Protein AF-A0A1S1JRJ9-F1 (afdb_monomer_lite)

Foldseek 3Di:
DCVLCVQLVHDPVVVVCVVVVVDDDDDLSSQQSVCLSQQFDRCLVVVCVVDVPDDTDDNPPDRVDSDDDQDQDPDDFDADVVLVVQLVVLVVVVVVVVVVVVVDDDDDVPVVVVVSVLSNLQSVLSRCLRNLLLSLLRQQDPPLAGDPVCVVVSVVSLVSCCVRPVPPPSSVLSCVSNVVDPPDDPVVVVVSVVVSVVSVVVVVVVVVVVVVVVD

Structure (mmCIF, N/CA/C/O backbone):
data_AF-A0A1S1JRJ9-F1
#
_entry.id   AF-A0A1S1JRJ9-F1
#
loop_
_atom_site.group_PDB
_atom_site.id
_atom_site.type_symbol
_atom_site.label_atom_id
_atom_site.label_alt_id
_atom_site.label_comp_id
_atom_site.label_asym_id
_atom_site.label_entity_id
_atom_site.label_seq_id
_atom_site.pdbx_PDB_ins_code
_atom_site.Cartn_x
_atom_site.Cartn_y
_atom_site.Cartn_z
_atom_site.occupancy
_atom_site.B_iso_or_equiv
_atom_site.auth_seq_id
_atom_site.auth_comp_id
_atom_site.auth_asym_id
_atom_site.auth_atom_id
_atom_site.pdbx_PDB_model_num
ATOM 1 N N . MET A 1 1 ? -20.148 5.269 15.918 1.00 57.97 1 MET A N 1
ATOM 2 C CA . MET A 1 1 ? -20.588 4.257 16.904 1.00 57.97 1 MET A CA 1
ATOM 3 C C . MET A 1 1 ? -20.633 2.855 16.300 1.00 57.97 1 MET A C 1
ATOM 5 O O . MET A 1 1 ? -19.958 1.981 16.822 1.00 57.97 1 MET A O 1
ATOM 9 N N . GLU A 1 2 ? -21.328 2.631 15.178 1.00 59.44 2 GLU A N 1
ATOM 10 C CA . GLU A 1 2 ? -21.424 1.293 14.552 1.00 59.44 2 GLU A CA 1
ATOM 11 C C . GLU A 1 2 ? -20.066 0.713 14.136 1.00 59.44 2 GLU A C 1
ATOM 13 O O . GLU A 1 2 ? -19.736 -0.404 14.518 1.00 59.44 2 GLU A O 1
ATOM 18 N N . ALA A 1 3 ? -19.228 1.515 13.470 1.00 58.31 3 ALA A N 1
ATOM 19 C CA . ALA A 1 3 ? -17.875 1.111 13.080 1.00 58.31 3 ALA A CA 1
ATOM 20 C C . ALA A 1 3 ? -16.970 0.757 14.279 1.00 58.31 3 ALA A C 1
ATOM 22 O O . ALA A 1 3 ? -16.109 -0.111 14.174 1.00 58.31 3 ALA A O 1
ATOM 23 N N . PHE A 1 4 ? -17.182 1.409 15.428 1.00 65.69 4 PHE A N 1
ATOM 24 C CA . PHE A 1 4 ? -16.427 1.160 16.657 1.00 65.69 4 PHE A CA 1
ATOM 25 C C . PHE A 1 4 ? -16.894 -0.120 17.362 1.00 65.69 4 PHE A C 1
ATOM 27 O O . PHE A 1 4 ? -16.074 -0.926 17.795 1.00 65.69 4 PHE A O 1
ATOM 34 N N . ALA A 1 5 ? -18.209 -0.345 17.414 1.00 69.06 5 ALA A N 1
ATOM 35 C CA . ALA A 1 5 ? -18.798 -1.566 17.954 1.00 69.06 5 ALA A CA 1
ATOM 36 C C . ALA A 1 5 ? -18.391 -2.803 17.131 1.00 69.06 5 ALA A C 1
ATOM 38 O O . ALA A 1 5 ? -17.898 -3.784 17.691 1.00 69.06 5 ALA A O 1
ATOM 39 N N . GLU A 1 6 ? -18.495 -2.715 15.798 1.00 68.88 6 GLU A N 1
ATOM 40 C CA . GLU A 1 6 ? -18.023 -3.747 14.861 1.00 68.88 6 GLU A CA 1
ATOM 41 C C . GLU A 1 6 ? -16.535 -4.057 15.097 1.00 68.88 6 GLU A C 1
ATOM 43 O O . GLU A 1 6 ? -16.144 -5.217 15.201 1.00 68.88 6 GLU A O 1
ATOM 48 N N . GLN A 1 7 ? -15.712 -3.022 15.279 1.00 59.38 7 GLN A N 1
ATOM 49 C CA . GLN A 1 7 ? -14.278 -3.162 15.525 1.00 59.38 7 GLN A CA 1
ATOM 50 C C . GLN A 1 7 ? -13.931 -3.807 16.867 1.00 59.38 7 GLN A C 1
ATOM 52 O O . GLN A 1 7 ? -13.028 -4.640 16.924 1.00 59.38 7 GLN A O 1
ATOM 57 N N . CYS A 1 8 ? -14.618 -3.432 17.942 1.00 66.19 8 CYS A N 1
ATOM 58 C CA . CYS A 1 8 ? -14.396 -4.039 19.250 1.00 66.19 8 CYS A CA 1
ATOM 59 C C . CYS A 1 8 ? -14.988 -5.460 19.317 1.00 66.19 8 CYS A C 1
ATOM 61 O O . CYS A 1 8 ? -14.828 -6.150 20.322 1.00 66.19 8 CYS A O 1
ATOM 63 N N . GLY A 1 9 ? -15.687 -5.925 18.272 1.00 68.00 9 GLY A N 1
ATOM 64 C CA . GLY A 1 9 ? -16.377 -7.213 18.280 1.00 68.00 9 GLY A CA 1
ATOM 65 C C . GLY A 1 9 ? -17.446 -7.267 19.373 1.00 68.00 9 GLY A C 1
ATOM 66 O O . GLY A 1 9 ? -17.587 -8.286 20.057 1.00 68.00 9 GLY A O 1
ATOM 67 N N . VAL A 1 10 ? -18.139 -6.146 19.585 1.00 78.44 10 VAL A N 1
ATOM 68 C CA . VAL A 1 10 ? -19.215 -5.976 20.568 1.00 78.44 10 VAL A CA 1
ATOM 69 C C . VAL A 1 10 ? -20.445 -5.410 19.870 1.00 78.44 10 VAL A C 1
ATOM 71 O O . VAL A 1 10 ? -20.354 -4.685 18.886 1.00 78.44 10 VAL A O 1
ATOM 74 N N . SER A 1 11 ? -21.634 -5.735 20.370 1.00 82.31 11 SER A N 1
ATOM 75 C CA . SER A 1 11 ? -22.852 -5.162 19.791 1.00 82.31 11 SER A CA 1
ATOM 76 C C . SER A 1 11 ? -22.949 -3.659 20.082 1.00 82.31 11 SER A C 1
ATOM 78 O O . SER A 1 11 ? -22.559 -3.201 21.156 1.00 82.31 11 SER A O 1
ATOM 80 N N . ILE A 1 12 ? -23.560 -2.899 19.168 1.00 83.06 12 ILE A N 1
ATOM 81 C CA . ILE A 1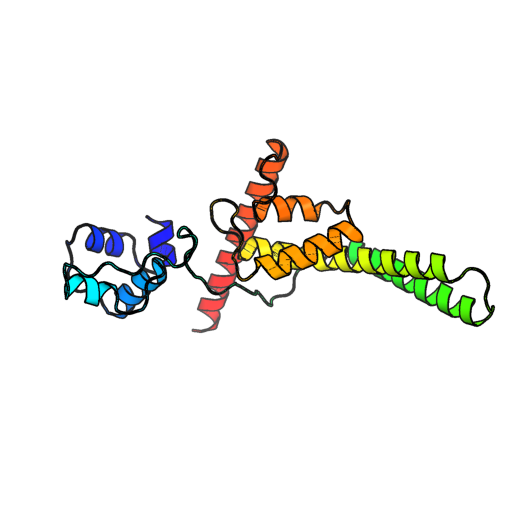 12 ? -23.880 -1.471 19.370 1.00 83.06 12 ILE A CA 1
ATOM 82 C C . ILE A 1 12 ? -24.672 -1.267 20.666 1.00 83.06 12 ILE A C 1
ATOM 84 O O . ILE A 1 12 ? -24.461 -0.301 21.393 1.00 83.06 12 ILE A O 1
ATOM 88 N N . ARG A 1 13 ? -25.551 -2.220 20.992 1.00 82.19 13 ARG A N 1
ATOM 89 C CA . ARG A 1 13 ? -26.329 -2.212 22.230 1.00 82.19 13 ARG A CA 1
ATOM 90 C C . ARG A 1 13 ? -25.446 -2.290 23.475 1.00 82.19 13 ARG A C 1
ATOM 92 O O . ARG A 1 13 ? -25.683 -1.543 24.412 1.00 82.19 13 ARG A O 1
ATOM 99 N N . VAL A 1 14 ? -24.430 -3.156 23.472 1.00 81.88 14 VAL A N 1
ATOM 100 C CA . VAL A 1 14 ? -23.459 -3.272 24.576 1.00 81.88 14 VAL A CA 1
ATOM 101 C C . VAL A 1 14 ? -22.710 -1.958 24.772 1.00 81.88 14 VAL A C 1
ATOM 103 O O . VAL A 1 14 ? -22.553 -1.526 25.908 1.00 81.88 14 VAL A O 1
ATOM 106 N N . LEU A 1 15 ? -22.316 -1.303 23.678 1.00 81.75 15 LEU A N 1
ATOM 107 C CA . LEU A 1 15 ? -21.654 -0.002 23.733 1.00 81.75 15 LEU A CA 1
ATOM 108 C C . LEU A 1 15 ? -22.574 1.083 24.305 1.00 81.75 15 LEU A C 1
ATOM 110 O O . LEU A 1 15 ? -22.198 1.793 25.228 1.00 81.75 15 LEU A O 1
ATOM 114 N N . SER A 1 16 ? -23.812 1.149 23.811 1.00 83.12 16 SER A N 1
ATOM 115 C CA . SER A 1 16 ? -24.806 2.117 24.280 1.00 83.12 16 SER A CA 1
ATOM 116 C C . SER A 1 16 ? -25.182 1.902 25.749 1.00 83.12 16 SER A C 1
ATOM 118 O O . SER A 1 16 ? -25.428 2.863 26.473 1.00 83.12 16 SER A O 1
ATOM 120 N N . ASP A 1 17 ? -25.239 0.650 26.206 1.00 84.94 17 ASP A N 1
ATOM 121 C CA . ASP A 1 17 ? -25.518 0.323 27.604 1.00 84.94 17 ASP A CA 1
ATOM 122 C C . ASP A 1 17 ? -24.350 0.674 28.533 1.00 84.94 17 ASP A C 1
ATOM 124 O O . ASP A 1 17 ? -24.597 1.043 29.682 1.00 84.94 17 ASP A O 1
ATOM 128 N N . LEU A 1 18 ? -23.111 0.591 28.036 1.00 83.62 18 LEU A N 1
ATOM 129 C CA . LEU A 1 18 ? -21.906 1.006 28.751 1.00 83.62 18 LEU A CA 1
ATOM 130 C C . LEU A 1 18 ? -21.825 2.536 28.863 1.00 83.62 18 LEU A C 1
ATOM 132 O O . LEU A 1 18 ? -21.681 3.051 29.966 1.00 83.62 18 LEU A O 1
ATOM 136 N N . GLU A 1 19 ? -22.019 3.264 27.759 1.00 83.25 19 GLU A N 1
ATOM 137 C CA . GLU A 1 19 ? -22.020 4.739 27.740 1.00 83.25 19 GLU A CA 1
ATOM 138 C C . GLU A 1 19 ? -23.133 5.342 28.605 1.00 83.25 19 GLU A C 1
ATOM 140 O O . GLU A 1 19 ? -22.935 6.343 29.288 1.00 83.25 19 GLU A O 1
ATOM 145 N N . ALA A 1 20 ? -24.315 4.725 28.591 1.00 84.25 20 ALA A N 1
ATOM 146 C CA . ALA A 1 20 ? -25.454 5.191 29.372 1.00 84.25 20 ALA A CA 1
ATOM 147 C C . ALA A 1 20 ? -25.442 4.696 30.830 1.00 84.25 20 ALA A C 1
ATOM 149 O O . ALA A 1 20 ? -26.391 4.976 31.562 1.00 84.25 20 ALA A O 1
ATOM 150 N N . GLY A 1 21 ? -24.441 3.903 31.236 1.00 80.75 21 GLY A N 1
ATOM 151 C CA . GLY A 1 21 ? -24.365 3.308 32.574 1.00 80.75 21 GLY A CA 1
ATOM 152 C C . GLY A 1 21 ? -25.555 2.404 32.926 1.00 80.75 21 GLY A C 1
ATOM 153 O O . GLY A 1 21 ? -25.850 2.191 34.099 1.00 80.75 21 GLY A O 1
ATOM 154 N N . ARG A 1 22 ? -26.276 1.879 31.925 1.00 82.25 22 ARG A N 1
ATOM 155 C CA . ARG A 1 22 ? -27.499 1.076 32.127 1.00 82.25 22 ARG A CA 1
ATOM 156 C C . ARG A 1 22 ? -27.204 -0.340 32.599 1.00 82.25 22 ARG A C 1
ATOM 158 O O . ARG A 1 22 ? -28.081 -1.003 33.152 1.00 82.25 22 ARG A O 1
ATOM 165 N N . ARG A 1 23 ? -25.993 -0.825 32.340 1.00 78.75 23 ARG A N 1
ATOM 166 C CA . ARG A 1 23 ? -25.556 -2.178 32.667 1.00 78.75 23 ARG A CA 1
ATOM 167 C C . ARG A 1 23 ? -24.209 -2.102 33.374 1.00 78.75 23 ARG A C 1
ATOM 169 O O . ARG A 1 23 ? -23.370 -1.301 32.993 1.00 78.75 23 ARG A O 1
ATOM 176 N N . THR A 1 24 ? -24.010 -2.931 34.394 1.00 73.62 24 THR A N 1
ATOM 177 C CA . THR A 1 24 ? -22.800 -2.908 35.241 1.00 73.62 24 THR A CA 1
ATOM 178 C C . THR A 1 24 ? -22.028 -4.227 35.224 1.00 73.62 24 THR A C 1
ATOM 180 O O . THR A 1 24 ? -20.980 -4.338 35.845 1.00 73.62 24 THR A O 1
ATOM 183 N N . ASN A 1 25 ? -22.522 -5.243 34.507 1.00 80.50 25 ASN A N 1
ATOM 184 C CA . ASN A 1 25 ? -21.968 -6.597 34.501 1.00 80.50 25 ASN A CA 1
ATOM 185 C C . ASN A 1 25 ? -21.325 -6.978 33.160 1.00 80.50 25 ASN A C 1
ATOM 187 O O . ASN A 1 25 ? -21.745 -7.929 32.495 1.00 80.50 25 ASN A O 1
ATOM 191 N N . PHE A 1 26 ? -20.297 -6.238 32.750 1.00 83.19 26 PHE A N 1
ATOM 192 C CA . PHE A 1 26 ? -19.521 -6.570 31.557 1.00 83.19 26 PHE A CA 1
ATOM 193 C C . PHE A 1 26 ? -18.454 -7.620 31.878 1.00 83.19 26 PHE A C 1
ATOM 195 O O . PHE A 1 26 ? -17.768 -7.544 32.890 1.00 83.19 26 PHE A O 1
ATOM 202 N N . SER A 1 27 ? -18.303 -8.622 31.008 1.00 82.62 27 SER A N 1
ATOM 203 C CA . SER A 1 27 ? -17.217 -9.599 31.145 1.00 82.62 27 SER A CA 1
ATOM 204 C C . SER A 1 27 ? -15.857 -8.937 30.907 1.00 82.62 27 SER A C 1
ATOM 206 O O . SER A 1 27 ? -15.754 -8.088 30.019 1.00 82.62 27 SER A O 1
ATOM 208 N N . SER A 1 28 ? -14.803 -9.425 31.564 1.00 78.75 28 SER A N 1
ATOM 209 C CA . SER A 1 28 ? -13.412 -8.986 31.343 1.00 78.75 28 SER A CA 1
ATOM 210 C C . SER A 1 28 ? -12.988 -9.037 29.870 1.00 78.75 28 SER A C 1
ATOM 212 O O . SER A 1 28 ? -12.293 -8.154 29.384 1.00 78.75 28 SER A O 1
ATOM 214 N N . ARG A 1 29 ? -13.483 -10.022 29.110 1.00 74.00 29 ARG A N 1
ATOM 215 C CA . ARG A 1 29 ? -13.258 -10.130 27.658 1.00 74.00 29 ARG A CA 1
ATOM 216 C C . ARG A 1 29 ? -13.833 -8.948 26.868 1.00 74.00 29 ARG A C 1
ATOM 218 O O . ARG A 1 29 ? -13.246 -8.544 25.871 1.00 74.00 29 ARG A O 1
ATOM 225 N N . VAL A 1 30 ? -14.997 -8.436 27.268 1.00 80.31 30 VAL A N 1
ATOM 226 C CA . VAL A 1 30 ? -15.657 -7.289 26.617 1.00 80.31 30 VAL A CA 1
ATOM 227 C C . VAL A 1 30 ? -14.939 -5.995 26.983 1.00 80.31 30 VAL A C 1
ATOM 229 O O . VAL A 1 30 ? -14.664 -5.203 26.090 1.00 80.31 30 VAL A O 1
ATOM 232 N N . LEU A 1 31 ? -14.579 -5.819 28.255 1.00 83.12 31 LEU A N 1
ATOM 233 C CA . LEU A 1 31 ? -13.817 -4.655 28.714 1.00 83.12 31 LEU A CA 1
ATOM 234 C C . LEU A 1 31 ? -12.438 -4.597 28.047 1.00 83.12 31 LEU A C 1
ATOM 236 O O . LEU A 1 31 ? -12.118 -3.596 27.422 1.00 83.12 31 LEU A O 1
ATOM 240 N N . GLY A 1 32 ? -11.701 -5.711 28.010 1.00 74.31 32 GLY A N 1
ATOM 241 C CA . GLY A 1 32 ? -10.405 -5.777 27.326 1.00 74.31 32 GLY A CA 1
ATOM 242 C C . GLY A 1 32 ? -10.484 -5.506 25.817 1.00 74.31 32 GLY A C 1
ATOM 243 O O . GLY A 1 32 ? -9.566 -4.932 25.238 1.00 74.31 32 GLY A O 1
ATOM 244 N N . ARG A 1 33 ? -11.598 -5.865 25.161 1.00 73.12 33 ARG A N 1
ATOM 245 C CA . ARG A 1 33 ? -11.847 -5.508 23.751 1.00 73.12 33 ARG A CA 1
ATOM 246 C C . ARG A 1 33 ? -12.090 -4.013 23.562 1.00 73.12 33 ARG A C 1
ATOM 248 O O . ARG A 1 33 ? -11.666 -3.470 22.547 1.00 73.12 33 ARG A O 1
ATOM 255 N N . LEU A 1 34 ? -12.769 -3.368 24.507 1.00 78.81 34 LEU A N 1
ATOM 256 C CA . LEU A 1 34 ? -13.008 -1.927 24.482 1.00 78.81 34 LEU A CA 1
ATOM 257 C C . LEU A 1 34 ? -11.733 -1.144 24.811 1.00 78.81 34 LEU A C 1
ATOM 259 O O . LEU A 1 34 ? -11.451 -0.178 24.117 1.00 78.81 34 LEU A O 1
ATOM 263 N N . GLU A 1 35 ? -10.942 -1.589 25.792 1.00 78.69 35 GLU A N 1
ATOM 264 C CA . GLU A 1 35 ? -9.629 -1.023 26.144 1.00 78.69 35 GLU A CA 1
ATOM 265 C C . GLU A 1 35 ? -8.665 -1.080 24.960 1.00 78.69 35 GLU A C 1
ATOM 267 O O . GLU A 1 35 ? -8.162 -0.050 24.518 1.00 78.69 35 GLU A O 1
ATOM 272 N N . ALA A 1 36 ? -8.504 -2.259 24.353 1.00 67.62 36 ALA A N 1
ATOM 273 C CA . ALA A 1 36 ? -7.741 -2.401 23.115 1.00 67.62 36 ALA A CA 1
ATOM 274 C C . ALA A 1 36 ? -8.332 -1.538 21.988 1.00 67.62 36 ALA A C 1
ATOM 276 O O . ALA A 1 36 ? -7.610 -0.940 21.191 1.00 67.62 36 ALA A O 1
ATOM 277 N N . GLY A 1 37 ? -9.661 -1.442 21.955 1.00 64.81 37 GLY A N 1
ATOM 278 C CA . GLY A 1 37 ? -10.415 -0.588 21.058 1.00 64.81 37 GLY A CA 1
ATOM 279 C C . GLY A 1 37 ? -10.201 0.905 21.274 1.00 64.81 37 GLY A C 1
ATOM 280 O O . GLY A 1 37 ? -10.567 1.650 20.393 1.00 64.81 37 GLY A O 1
ATOM 281 N N . VAL A 1 38 ? -9.610 1.380 22.366 1.00 73.12 38 VAL A N 1
ATOM 282 C CA . VAL A 1 38 ? -9.259 2.805 22.543 1.00 73.12 38 VAL A CA 1
ATOM 283 C C . VAL A 1 38 ? -7.753 3.019 22.698 1.00 73.12 38 VAL 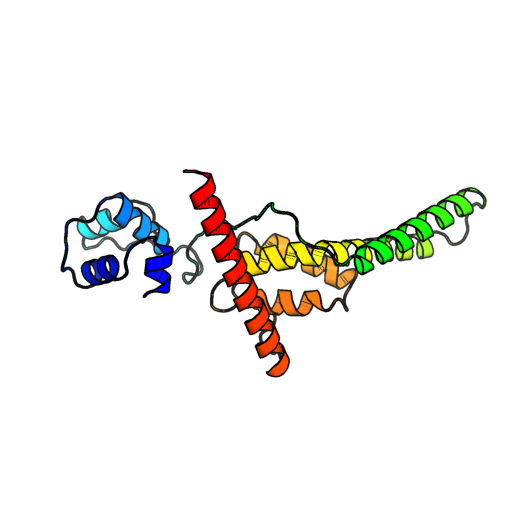A C 1
ATOM 285 O O . VAL A 1 38 ? -7.305 4.138 22.927 1.00 73.12 38 VAL A O 1
ATOM 288 N N . GLY A 1 39 ? -6.960 1.954 22.533 1.00 63.16 39 GLY A N 1
ATOM 289 C CA . GLY A 1 39 ? -5.508 1.990 22.701 1.00 63.16 39 GLY A CA 1
ATOM 290 C C . GLY A 1 39 ? -5.057 2.008 24.162 1.00 63.16 39 GLY A C 1
ATOM 291 O O . GLY A 1 39 ? -3.935 2.414 24.447 1.00 63.16 39 GLY A O 1
ATOM 292 N N . TRP A 1 40 ? -5.911 1.582 25.092 1.00 77.19 40 TRP A N 1
ATOM 293 C CA . TRP A 1 40 ? -5.565 1.479 26.504 1.00 77.19 40 TRP A CA 1
ATOM 294 C C . TRP A 1 40 ? -4.928 0.129 26.850 1.00 77.19 40 TRP A C 1
ATOM 296 O O . TRP A 1 40 ? -5.323 -0.904 26.296 1.00 77.19 40 TRP A O 1
ATOM 306 N N . PRO A 1 41 ? -3.979 0.107 27.805 1.00 74.00 41 PRO A N 1
ATOM 307 C CA . PRO A 1 41 ? -3.521 -1.129 28.423 1.00 74.00 41 PRO A CA 1
ATOM 308 C C . PRO A 1 41 ? -4.681 -1.922 29.055 1.00 74.00 41 PRO A C 1
ATOM 310 O O . PRO A 1 41 ? -5.630 -1.316 29.564 1.00 74.00 41 PRO A O 1
ATOM 313 N N . PRO A 1 42 ? -4.607 -3.265 29.086 1.00 74.81 42 PRO A N 1
ATOM 314 C CA . PRO A 1 42 ? -5.596 -4.080 29.784 1.00 74.81 42 PRO A CA 1
ATOM 315 C C . PRO A 1 42 ? -5.726 -3.695 31.266 1.00 74.81 42 PRO A C 1
ATOM 317 O O . PRO A 1 42 ? -4.712 -3.572 31.955 1.00 74.81 42 PRO A O 1
ATOM 320 N N . GLY A 1 43 ? -6.956 -3.547 31.760 1.00 78.88 43 GLY A N 1
ATOM 321 C CA . GLY A 1 43 ? -7.255 -3.184 33.155 1.00 78.88 43 GLY A CA 1
ATOM 322 C C . GLY A 1 43 ? -7.319 -1.677 33.432 1.00 78.88 43 GLY A C 1
ATOM 323 O O . GLY A 1 43 ? -7.542 -1.273 34.572 1.00 78.88 43 GLY A O 1
ATOM 324 N N . THR A 1 44 ? -7.166 -0.837 32.406 1.00 81.62 44 THR A N 1
ATOM 325 C CA . THR A 1 44 ? -7.314 0.623 32.525 1.00 81.62 44 THR A CA 1
ATOM 326 C C . THR A 1 44 ? -8.730 1.018 32.957 1.00 81.62 44 THR A C 1
ATOM 328 O O . THR A 1 44 ? -8.889 1.915 33.780 1.00 81.62 44 THR A O 1
ATOM 331 N N . MET A 1 45 ? -9.771 0.343 32.458 1.00 83.44 45 MET A N 1
ATOM 332 C CA . MET A 1 45 ? -11.162 0.598 32.857 1.00 83.44 45 MET A CA 1
ATOM 333 C C . MET A 1 45 ? -11.405 0.262 34.328 1.00 83.44 45 MET A C 1
ATOM 335 O O . MET A 1 45 ? -12.082 1.021 35.018 1.00 83.44 45 MET A O 1
ATOM 339 N N . ASP A 1 46 ? -10.816 -0.827 34.824 1.00 84.56 46 ASP A N 1
ATOM 340 C CA . ASP A 1 46 ? -10.903 -1.191 36.242 1.00 84.56 46 ASP A CA 1
ATOM 341 C C . ASP A 1 46 ? -10.190 -0.150 37.118 1.00 84.56 46 ASP A C 1
ATOM 343 O O . ASP A 1 46 ? -10.673 0.203 38.194 1.00 84.56 46 ASP A O 1
ATOM 347 N N . GLN A 1 47 ? -9.074 0.398 36.632 1.00 82.44 47 GLN A N 1
ATOM 348 C CA . GLN A 1 47 ? -8.299 1.422 37.327 1.00 82.44 47 GLN A CA 1
ATOM 349 C C . GLN A 1 47 ? -9.028 2.774 37.394 1.00 82.44 47 GLN A C 1
ATOM 351 O O . GLN A 1 47 ? -9.018 3.404 38.446 1.00 82.44 47 GLN A O 1
ATOM 356 N N . ILE A 1 48 ? -9.745 3.163 36.331 1.00 85.00 48 ILE A N 1
ATOM 357 C CA . ILE A 1 48 ? -10.633 4.344 36.319 1.00 85.00 48 ILE A CA 1
ATOM 358 C C . ILE A 1 48 ? -11.756 4.204 37.356 1.00 85.00 48 ILE A C 1
ATOM 360 O O . ILE A 1 48 ? -12.137 5.173 38.007 1.00 85.00 48 ILE A O 1
ATOM 364 N N . VAL A 1 49 ? -12.320 3.001 37.504 1.00 83.25 49 VAL A N 1
ATOM 365 C CA . VAL A 1 49 ? -13.387 2.751 38.485 1.00 83.25 49 VAL A CA 1
ATOM 366 C C . VAL A 1 49 ? -12.838 2.747 39.914 1.00 83.25 49 VAL A C 1
ATOM 368 O O . VAL A 1 49 ? -13.516 3.208 40.832 1.00 83.25 49 VAL A O 1
ATOM 371 N N . ALA A 1 50 ? -11.632 2.211 40.112 1.00 84.06 50 ALA A N 1
ATOM 372 C CA . ALA A 1 50 ? -11.004 2.097 41.424 1.00 84.06 50 ALA A CA 1
ATOM 373 C C . ALA A 1 50 ? -10.429 3.425 41.946 1.00 84.06 50 ALA A C 1
ATOM 375 O O . ALA A 1 50 ? -10.392 3.624 43.162 1.00 84.06 50 ALA A O 1
ATOM 376 N N . ASP A 1 51 ? -9.991 4.315 41.055 1.00 86.06 51 ASP A N 1
ATOM 377 C CA . ASP A 1 51 ? -9.353 5.585 41.392 1.00 86.06 51 ASP A CA 1
ATOM 378 C C . ASP A 1 51 ? -9.956 6.741 40.565 1.00 86.06 51 ASP A C 1
ATOM 380 O O . ASP A 1 51 ? -9.648 6.884 39.382 1.00 86.06 51 ASP A O 1
ATOM 384 N N . PRO A 1 52 ? -10.799 7.598 41.173 1.00 81.12 52 PRO A N 1
ATOM 385 C CA . PRO A 1 52 ? -11.412 8.738 40.489 1.00 81.12 52 PRO A CA 1
ATOM 386 C C . PRO A 1 52 ? -10.420 9.811 40.015 1.00 81.12 52 PRO A C 1
ATOM 388 O O . PRO A 1 52 ? -10.788 10.632 39.175 1.00 81.12 52 PRO A O 1
ATOM 391 N N . GLU A 1 53 ? -9.200 9.849 40.563 1.00 86.12 53 GLU A N 1
ATOM 392 C CA . GLU A 1 53 ? -8.144 10.774 40.131 1.00 86.12 53 GLU A CA 1
ATOM 393 C C . GLU A 1 53 ? -7.237 10.157 39.057 1.00 86.12 53 GLU A C 1
ATOM 395 O O . GLU A 1 53 ? -6.446 10.867 38.423 1.00 86.12 53 GLU A O 1
ATOM 400 N N . PHE A 1 54 ? -7.369 8.851 38.800 1.00 81.69 54 PHE A N 1
ATOM 401 C CA . PHE A 1 54 ? -6.613 8.181 37.758 1.00 81.69 54 PHE A CA 1
ATOM 402 C C . PHE A 1 54 ? -6.985 8.745 36.390 1.00 81.69 54 PHE A C 1
ATOM 404 O O . PHE A 1 54 ? -8.107 8.627 35.895 1.00 81.69 54 PHE A O 1
ATOM 411 N N . THR A 1 55 ? -5.991 9.347 35.747 1.00 80.69 55 THR A N 1
ATOM 412 C CA . THR A 1 55 ? -6.105 9.782 34.363 1.00 80.69 55 THR A CA 1
ATOM 413 C C . THR A 1 55 ? -5.602 8.644 33.481 1.00 80.69 55 THR A C 1
ATOM 415 O O . THR A 1 55 ? -4.420 8.301 33.582 1.00 80.69 55 THR A O 1
ATOM 418 N N . PRO A 1 56 ? -6.453 8.041 32.628 1.00 75.75 56 PRO A N 1
ATOM 419 C CA . PRO A 1 56 ? -5.999 6.998 31.723 1.00 75.75 56 PRO A CA 1
ATOM 420 C C . PRO A 1 56 ? -4.867 7.531 30.843 1.00 75.75 56 PRO A C 1
ATOM 422 O O . PRO A 1 56 ? -4.863 8.725 30.514 1.00 75.75 56 PRO A O 1
ATOM 425 N N . PRO A 1 57 ? -3.902 6.674 30.464 1.00 72.69 57 PRO A N 1
ATOM 426 C CA . PRO A 1 57 ? -2.799 7.101 29.627 1.00 72.69 57 PRO A CA 1
ATOM 427 C C . PRO A 1 57 ? -3.359 7.776 28.380 1.00 72.69 57 PRO A C 1
ATOM 429 O O . PRO A 1 57 ? -4.264 7.258 27.713 1.00 72.69 57 PRO A O 1
ATOM 432 N N . GLY A 1 58 ? -2.829 8.968 28.100 1.00 59.75 58 GLY A N 1
ATOM 433 C CA . GLY A 1 58 ? -3.082 9.625 26.836 1.00 59.75 58 GLY A CA 1
ATOM 434 C C . GLY A 1 58 ? -2.698 8.644 25.726 1.00 59.75 58 GLY A C 1
ATOM 435 O O . GLY A 1 58 ? -1.647 8.015 25.837 1.00 59.75 58 GLY A O 1
ATOM 436 N N . PRO A 1 59 ? -3.535 8.459 24.702 1.00 53.09 59 PRO A N 1
ATOM 437 C CA . PRO A 1 59 ? -3.218 7.587 23.577 1.00 53.09 59 PRO A CA 1
ATOM 438 C C . PRO A 1 59 ? -1.812 7.912 23.055 1.00 53.09 59 PRO A C 1
ATOM 440 O O . PRO A 1 59 ? -1.549 9.042 22.635 1.00 53.09 59 PRO A O 1
ATOM 443 N N . GLU A 1 60 ? -0.886 6.959 23.192 1.00 46.38 60 GLU A N 1
ATOM 444 C CA . GLU A 1 60 ? 0.537 7.188 22.949 1.00 46.38 60 GLU A CA 1
ATOM 445 C C . GLU A 1 60 ? 0.751 7.565 21.475 1.00 46.38 60 GLU A C 1
ATOM 447 O O . GLU A 1 60 ? 0.729 6.718 20.592 1.00 46.38 60 GLU A O 1
ATOM 452 N N . ILE A 1 61 ? 0.945 8.867 21.226 1.00 37.72 61 ILE A N 1
ATOM 453 C CA . ILE A 1 61 ? 1.307 9.488 19.943 1.00 37.72 61 ILE A CA 1
ATOM 454 C C . ILE A 1 61 ? 0.262 9.277 18.820 1.00 37.72 61 ILE A C 1
ATOM 456 O O . ILE A 1 61 ? 0.257 8.278 18.108 1.00 37.72 61 ILE A O 1
ATOM 460 N N . GLY A 1 62 ? -0.564 10.305 18.570 1.00 39.50 62 GLY A N 1
ATOM 461 C CA . GLY A 1 62 ? -1.397 10.412 17.356 1.00 39.50 62 GLY A CA 1
ATOM 462 C C . GLY A 1 62 ? -2.733 9.669 17.438 1.00 39.50 62 GLY A C 1
ATOM 463 O O . GLY A 1 62 ? -3.031 8.776 16.656 1.00 39.50 62 GLY A O 1
ATOM 464 N N . SER A 1 63 ? -3.566 10.044 18.392 1.00 38.41 63 SER A N 1
ATOM 465 C CA . SER A 1 63 ? -4.692 9.261 18.892 1.00 38.41 63 SER A CA 1
ATOM 466 C C . SER A 1 63 ? -5.970 9.148 18.062 1.00 38.41 63 SER A C 1
ATOM 468 O O . SER A 1 63 ? -7.043 8.961 18.630 1.00 38.41 63 SER A O 1
ATOM 470 N N . ASP A 1 64 ? -5.871 9.211 16.741 1.00 43.44 64 ASP A N 1
ATOM 471 C CA . ASP A 1 64 ? -6.907 8.649 15.862 1.00 43.44 64 ASP A CA 1
ATOM 472 C C . ASP A 1 64 ? -6.581 7.193 15.473 1.00 43.44 64 ASP A C 1
ATOM 474 O O . ASP A 1 64 ? -7.353 6.514 14.789 1.00 43.44 64 ASP A O 1
ATOM 478 N N . PHE A 1 65 ? -5.434 6.678 15.930 1.00 43.50 65 PHE A N 1
ATOM 479 C CA . PHE A 1 65 ? -4.934 5.358 15.577 1.00 43.50 65 PHE A CA 1
ATOM 480 C C . PHE A 1 65 ? -5.222 4.324 16.658 1.00 43.50 65 PHE A C 1
ATOM 482 O O . PHE A 1 65 ? -4.487 4.130 17.619 1.00 43.50 65 PHE A O 1
ATOM 489 N N . LEU A 1 66 ? -6.302 3.591 16.424 1.00 48.38 66 LEU A N 1
ATOM 490 C CA . LEU A 1 66 ? -6.561 2.284 17.008 1.00 48.38 66 LEU A CA 1
ATOM 491 C C . LEU A 1 66 ? -5.359 1.383 16.706 1.00 48.38 66 LEU A C 1
ATOM 493 O O . LEU A 1 66 ? -5.184 0.985 15.552 1.00 48.38 66 LEU A O 1
ATOM 497 N N . PHE A 1 67 ? -4.525 1.086 17.705 1.00 48.25 67 PHE A N 1
ATOM 498 C CA . PHE A 1 67 ? -3.349 0.233 17.539 1.00 48.25 67 PHE A CA 1
ATOM 499 C C . PHE A 1 67 ? -3.800 -1.175 17.119 1.00 48.25 67 PHE A C 1
ATOM 501 O O . PHE A 1 67 ? -4.221 -1.996 17.933 1.00 48.25 67 PHE A O 1
ATOM 508 N N . ARG A 1 68 ? -3.769 -1.445 15.813 1.00 53.53 68 ARG A N 1
ATOM 509 C CA . ARG A 1 68 ? -3.998 -2.767 15.229 1.00 53.53 68 ARG A CA 1
ATOM 510 C C . ARG A 1 68 ? -2.645 -3.324 14.795 1.00 53.53 68 ARG A C 1
ATOM 512 O O . ARG A 1 68 ? -1.826 -2.575 14.279 1.00 53.53 68 ARG A O 1
ATOM 519 N N . PRO A 1 69 ? -2.378 -4.629 14.920 1.00 58.28 69 PRO A N 1
ATOM 520 C CA . PRO A 1 69 ? -1.272 -5.205 14.176 1.00 58.28 69 PRO A CA 1
ATOM 521 C C . PRO A 1 69 ? -1.531 -5.012 12.666 1.00 58.28 69 PRO A C 1
ATOM 523 O O . PRO A 1 69 ? -2.676 -5.163 12.220 1.00 58.28 69 PRO A O 1
ATOM 526 N N . PRO A 1 70 ? -0.505 -4.665 11.872 1.00 67.56 70 PRO A N 1
ATOM 527 C CA . PRO A 1 70 ? -0.643 -4.551 10.425 1.00 67.56 70 PRO A CA 1
ATOM 528 C C . PRO A 1 70 ? -1.108 -5.881 9.824 1.00 67.56 70 PRO A C 1
ATOM 530 O O . PRO A 1 70 ? -0.647 -6.957 10.213 1.00 67.56 70 PRO A O 1
ATOM 533 N N . ASN A 1 71 ? -2.020 -5.807 8.861 1.00 77.12 71 ASN A N 1
ATOM 534 C CA . ASN A 1 71 ? -2.500 -6.973 8.139 1.00 77.12 71 ASN A CA 1
ATOM 535 C C . ASN A 1 71 ? -1.561 -7.290 6.971 1.00 77.12 71 ASN A C 1
ATOM 537 O O . ASN A 1 71 ? -1.412 -6.483 6.053 1.00 77.12 71 ASN A O 1
ATOM 541 N N . TYR A 1 72 ? -0.979 -8.486 6.993 1.00 78.00 72 TYR A N 1
ATOM 542 C CA . TYR A 1 72 ? -0.174 -9.032 5.907 1.00 78.00 72 TYR A CA 1
ATOM 543 C C . TYR A 1 72 ? -0.890 -10.241 5.301 1.00 78.00 72 TYR A C 1
ATOM 545 O O . TYR A 1 72 ? -0.599 -11.387 5.652 1.00 78.00 72 TYR A O 1
ATOM 553 N N . ASP A 1 73 ? -1.833 -9.992 4.387 1.00 79.81 73 ASP A N 1
ATOM 554 C CA . ASP A 1 73 ? -2.484 -11.063 3.630 1.00 79.81 73 ASP A CA 1
ATOM 555 C C . ASP A 1 73 ? -1.426 -11.790 2.778 1.00 79.81 73 ASP A C 1
ATOM 557 O O . ASP A 1 73 ? -0.731 -11.175 1.963 1.00 79.81 73 ASP A O 1
ATOM 561 N N . ARG A 1 74 ? -1.284 -13.105 2.990 1.00 79.12 74 ARG A N 1
ATOM 562 C CA . ARG A 1 74 ? -0.318 -13.969 2.288 1.00 79.12 74 ARG A CA 1
ATOM 563 C C . ARG A 1 74 ? -0.904 -14.667 1.062 1.00 79.12 74 ARG A C 1
ATOM 565 O O . ARG A 1 74 ? -0.177 -15.388 0.380 1.00 79.12 74 ARG A O 1
ATOM 572 N N . ARG A 1 75 ? -2.193 -14.479 0.758 1.00 81.69 75 ARG A N 1
ATOM 573 C CA . ARG A 1 75 ? -2.807 -15.053 -0.447 1.00 81.69 75 ARG A CA 1
ATOM 574 C C . ARG A 1 75 ? -2.120 -14.492 -1.702 1.00 81.69 75 ARG A C 1
ATOM 576 O O . ARG A 1 75 ? -1.640 -13.353 -1.669 1.00 81.69 75 ARG A O 1
ATOM 583 N N . PRO A 1 76 ? -2.086 -15.230 -2.822 1.00 83.56 76 PRO A N 1
ATOM 584 C CA . PRO A 1 76 ? -1.550 -14.713 -4.078 1.00 83.56 76 PRO A CA 1
ATOM 585 C C . PRO A 1 76 ? -2.243 -13.413 -4.503 1.00 83.56 76 PRO A C 1
ATOM 587 O O . PRO A 1 76 ? -3.438 -13.230 -4.262 1.00 83.56 76 PRO A O 1
ATOM 590 N N . VAL A 1 77 ? -1.491 -12.509 -5.130 1.00 84.06 77 VAL A N 1
ATOM 591 C CA . VAL A 1 77 ? -2.041 -11.302 -5.758 1.00 84.06 77 VAL A CA 1
ATOM 592 C C . VAL A 1 77 ? -2.070 -11.533 -7.265 1.00 84.06 77 VAL A C 1
ATOM 594 O O . VAL A 1 77 ? -1.052 -11.960 -7.812 1.00 84.06 77 VAL A O 1
ATOM 597 N N . PRO A 1 78 ? -3.195 -11.275 -7.953 1.00 84.50 78 PRO A N 1
ATOM 598 C CA . PRO A 1 78 ? -3.222 -11.341 -9.405 1.00 84.50 78 PRO A CA 1
ATOM 599 C C . PRO A 1 78 ? -2.322 -10.247 -9.989 1.00 84.50 78 PRO A C 1
ATOM 601 O O . PRO A 1 78 ? -2.434 -9.074 -9.631 1.00 84.50 78 PRO A O 1
ATOM 604 N N . VAL A 1 79 ? -1.434 -10.643 -10.896 1.00 85.75 79 VAL A N 1
ATOM 605 C CA . VAL A 1 79 ? -0.554 -9.739 -11.641 1.00 85.75 79 VAL A CA 1
ATOM 606 C C . VAL A 1 79 ? -0.972 -9.764 -13.106 1.00 85.75 79 VAL A C 1
ATOM 608 O O . VAL A 1 79 ? -1.350 -10.813 -13.627 1.00 85.75 79 VAL A O 1
ATOM 611 N N . ASP A 1 80 ? -0.919 -8.609 -13.765 1.00 86.00 80 ASP A N 1
ATOM 612 C CA . ASP A 1 80 ? -1.209 -8.495 -15.192 1.00 86.00 80 ASP A CA 1
ATOM 613 C C . ASP A 1 80 ? -0.217 -9.336 -16.013 1.00 86.00 80 ASP A C 1
ATOM 615 O O . ASP A 1 80 ? 1.000 -9.151 -15.923 1.00 86.00 80 ASP A O 1
ATOM 619 N N . VAL A 1 81 ? -0.744 -10.237 -16.846 1.00 88.19 81 VAL A N 1
ATOM 620 C CA . VAL A 1 81 ? 0.052 -11.092 -17.738 1.00 88.19 81 VAL A CA 1
ATOM 621 C C . VAL A 1 81 ? 0.927 -10.240 -18.650 1.00 88.19 81 VAL A C 1
ATOM 623 O O . VAL A 1 81 ? 2.100 -10.557 -18.835 1.00 88.19 81 VAL A O 1
ATOM 626 N N . ALA A 1 82 ? 0.423 -9.103 -19.136 1.00 86.00 82 ALA A N 1
ATOM 627 C CA . ALA A 1 82 ? 1.209 -8.230 -19.996 1.00 86.00 82 ALA A CA 1
ATOM 628 C C . ALA A 1 82 ? 2.406 -7.609 -19.248 1.00 86.00 82 ALA A C 1
ATOM 630 O O . ALA A 1 82 ? 3.451 -7.361 -19.850 1.00 86.00 82 ALA A O 1
ATOM 631 N N . ALA A 1 83 ? 2.297 -7.368 -17.935 1.00 84.31 83 ALA A N 1
ATOM 632 C CA . ALA A 1 83 ? 3.431 -6.927 -17.119 1.00 84.31 83 ALA A CA 1
ATOM 633 C C . ALA A 1 83 ? 4.489 -8.030 -16.978 1.00 84.31 83 ALA A C 1
ATOM 635 O O . ALA A 1 83 ? 5.685 -7.749 -17.083 1.00 84.31 83 ALA A O 1
ATOM 636 N N . VAL A 1 84 ? 4.053 -9.284 -16.823 1.00 87.81 84 VAL A N 1
ATOM 637 C CA . VAL A 1 84 ? 4.939 -10.458 -16.786 1.00 87.81 84 VAL A CA 1
ATOM 638 C C . VAL A 1 84 ? 5.649 -10.651 -18.126 1.00 87.81 84 VAL A C 1
ATOM 640 O O . VAL A 1 84 ? 6.868 -10.801 -18.155 1.00 87.81 84 VAL A O 1
ATOM 643 N N . GLU A 1 85 ? 4.927 -10.579 -19.243 1.00 88.94 85 GLU A N 1
ATOM 644 C CA . GLU A 1 85 ? 5.501 -10.695 -20.589 1.00 88.94 85 GLU A CA 1
ATOM 645 C C . GLU A 1 85 ? 6.543 -9.606 -20.867 1.00 88.94 85 GLU A C 1
ATOM 647 O O . GLU A 1 85 ? 7.630 -9.901 -21.370 1.00 88.94 85 GLU A O 1
ATOM 652 N N . ARG A 1 86 ? 6.260 -8.353 -20.479 1.00 85.25 86 ARG A N 1
ATOM 653 C CA . ARG A 1 86 ? 7.232 -7.252 -20.580 1.00 85.25 86 ARG A CA 1
ATOM 654 C C . ARG A 1 86 ? 8.485 -7.529 -19.752 1.00 85.25 86 ARG A C 1
ATOM 656 O O . ARG A 1 86 ? 9.589 -7.333 -20.254 1.00 85.25 86 ARG A O 1
ATOM 663 N N . ALA A 1 87 ? 8.336 -8.018 -18.520 1.00 87.69 87 ALA A N 1
ATOM 664 C CA . ALA A 1 87 ? 9.474 -8.371 -17.674 1.00 87.69 87 ALA A CA 1
ATOM 665 C C . ALA A 1 87 ? 10.317 -9.504 -18.287 1.00 87.69 87 ALA A C 1
ATOM 667 O O . ALA A 1 87 ? 11.545 -9.406 -18.326 1.00 87.69 87 ALA A O 1
ATOM 668 N N . ILE A 1 88 ? 9.672 -10.539 -18.836 1.00 88.62 88 ILE A N 1
ATOM 669 C CA . ILE A 1 88 ? 10.350 -11.633 -19.548 1.00 88.62 88 ILE A CA 1
ATOM 670 C C . ILE A 1 88 ? 11.125 -11.090 -20.754 1.00 88.62 88 ILE A C 1
ATOM 672 O O . ILE A 1 88 ? 12.289 -11.443 -20.933 1.00 88.62 88 ILE A O 1
ATOM 676 N N . ALA A 1 89 ? 10.522 -10.205 -21.550 1.00 87.19 89 ALA A N 1
ATOM 677 C CA . ALA A 1 89 ? 11.179 -9.603 -22.708 1.00 87.19 89 ALA A CA 1
ATOM 678 C C . ALA A 1 89 ? 12.417 -8.773 -22.317 1.00 87.19 89 ALA A C 1
ATOM 680 O O . ALA A 1 89 ? 13.450 -8.852 -22.985 1.00 87.19 89 ALA A O 1
ATOM 681 N N . VAL A 1 90 ? 12.347 -8.019 -21.213 1.00 86.62 90 VAL A N 1
ATOM 682 C CA . VAL A 1 90 ? 13.493 -7.267 -20.668 1.00 86.62 90 VAL A CA 1
ATOM 683 C C . VAL A 1 90 ? 14.615 -8.219 -20.238 1.00 86.62 90 VAL A C 1
ATOM 685 O O . VAL A 1 90 ? 15.778 -8.004 -20.592 1.00 86.62 90 VAL A O 1
ATOM 688 N N . LEU A 1 91 ? 14.281 -9.307 -19.538 1.00 86.38 91 LEU A N 1
ATOM 689 C CA . LEU A 1 91 ? 15.254 -10.312 -19.098 1.00 86.38 91 LEU A CA 1
ATOM 690 C C . LEU A 1 91 ? 15.890 -11.074 -20.274 1.00 86.38 91 LEU A C 1
ATOM 692 O O . LEU A 1 91 ? 17.106 -11.280 -20.286 1.00 86.38 91 LEU A O 1
ATOM 696 N N . ASP A 1 92 ? 15.112 -11.458 -21.289 1.00 86.62 92 ASP A N 1
ATOM 697 C CA . ASP A 1 92 ? 15.629 -12.080 -22.519 1.00 86.62 92 ASP A CA 1
ATOM 698 C C . ASP A 1 92 ? 16.572 -11.118 -23.262 1.00 86.62 92 ASP A C 1
ATOM 700 O O . ASP A 1 92 ? 17.696 -11.475 -23.625 1.00 86.62 92 ASP A O 1
ATOM 704 N N . GLY A 1 93 ? 16.180 -9.848 -23.390 1.00 82.56 93 GLY A N 1
ATOM 705 C CA . GLY A 1 93 ? 17.029 -8.805 -23.961 1.00 82.56 93 GLY A CA 1
ATOM 706 C C . GLY A 1 93 ? 18.363 -8.653 -23.222 1.00 82.56 93 GLY A C 1
ATOM 707 O O . GLY A 1 93 ? 19.421 -8.588 -23.856 1.00 82.56 93 GLY A O 1
ATOM 708 N N . PHE A 1 94 ? 18.336 -8.644 -21.887 1.00 80.94 94 PHE A N 1
ATOM 709 C CA . PHE A 1 94 ? 19.539 -8.552 -21.058 1.00 80.94 94 PHE A CA 1
ATOM 710 C C . PHE A 1 94 ? 20.436 -9.788 -21.183 1.00 80.94 94 PHE A C 1
ATOM 712 O O . PHE A 1 94 ? 21.644 -9.664 -21.404 1.00 80.94 94 PHE A O 1
ATOM 719 N N . THR A 1 95 ? 19.862 -10.988 -21.089 1.00 81.56 95 THR A N 1
ATOM 720 C CA . THR A 1 95 ? 20.621 -12.246 -21.170 1.00 81.56 95 THR A CA 1
ATOM 721 C C . THR A 1 95 ? 21.277 -12.431 -22.538 1.00 81.56 95 THR A C 1
ATOM 723 O O . THR A 1 95 ? 22.451 -12.816 -22.603 1.00 81.56 95 THR A O 1
ATOM 726 N N . ARG A 1 96 ? 20.595 -12.072 -23.635 1.00 81.00 96 ARG A N 1
ATOM 727 C CA . ARG A 1 96 ? 21.176 -12.077 -24.990 1.00 81.00 96 ARG A CA 1
ATOM 728 C C . ARG A 1 96 ? 22.315 -11.071 -25.141 1.00 81.00 96 ARG A C 1
ATOM 730 O O . ARG A 1 96 ? 23.385 -11.445 -25.624 1.00 81.00 96 ARG A O 1
ATOM 737 N N . LYS A 1 97 ? 22.130 -9.824 -24.687 1.00 74.06 97 LYS A N 1
ATOM 738 C CA . LYS A 1 97 ? 23.179 -8.784 -24.722 1.00 74.06 97 LYS A CA 1
ATOM 739 C C . LYS A 1 97 ? 24.408 -9.192 -23.911 1.00 74.06 97 LYS A C 1
ATOM 741 O O . LYS A 1 97 ? 25.525 -9.073 -24.406 1.00 74.06 97 LYS A O 1
ATOM 746 N N . ARG A 1 98 ? 24.217 -9.754 -22.714 1.00 71.56 98 ARG A N 1
ATOM 747 C CA . ARG A 1 98 ? 25.306 -10.258 -21.861 1.00 71.56 98 ARG A CA 1
ATOM 748 C C . ARG A 1 98 ? 26.053 -11.430 -22.501 1.00 71.56 98 ARG A C 1
ATOM 750 O O . ARG A 1 98 ? 27.278 -11.504 -22.414 1.00 71.56 98 ARG A O 1
ATOM 757 N N . SER A 1 99 ? 25.330 -12.331 -23.164 1.00 68.50 99 SER A N 1
ATOM 758 C CA . SER A 1 99 ? 25.916 -13.482 -23.864 1.00 68.50 99 SER A CA 1
ATOM 759 C C . SER A 1 99 ? 26.733 -13.050 -25.089 1.00 68.50 99 SER A C 1
ATOM 761 O O . SER A 1 99 ? 27.816 -13.582 -25.316 1.00 68.50 99 SER A O 1
ATOM 763 N N . ALA A 1 100 ? 26.270 -12.032 -25.823 1.00 66.44 100 ALA A N 1
ATOM 764 C CA . ALA A 1 100 ? 26.996 -11.430 -26.944 1.00 66.44 100 ALA A CA 1
ATOM 765 C C . ALA A 1 100 ? 28.195 -10.564 -26.494 1.00 66.44 100 ALA A C 1
ATOM 767 O O . ALA A 1 100 ? 29.253 -10.599 -27.121 1.00 66.44 100 ALA A O 1
ATOM 768 N N . GLY A 1 101 ? 28.064 -9.827 -25.384 1.00 59.34 101 GLY A N 1
ATOM 769 C CA . GLY A 1 101 ? 29.119 -8.982 -24.808 1.00 59.34 101 GLY A CA 1
ATOM 770 C C . GLY A 1 101 ? 30.295 -9.774 -24.229 1.00 59.34 101 GLY A C 1
ATOM 771 O O . GLY A 1 101 ? 31.438 -9.332 -24.300 1.00 59.34 101 GLY A O 1
ATOM 772 N N . ARG A 1 102 ? 30.070 -11.015 -23.774 1.00 54.91 102 ARG A N 1
ATOM 773 C CA . ARG A 1 102 ? 31.155 -11.924 -23.351 1.00 54.91 102 ARG A CA 1
ATOM 774 C C . ARG A 1 102 ? 32.160 -12.243 -24.473 1.00 54.91 102 ARG A C 1
ATOM 776 O O . ARG A 1 102 ? 33.266 -12.680 -24.166 1.00 54.91 102 ARG A O 1
ATOM 783 N N . ALA A 1 103 ? 31.807 -12.000 -25.741 1.00 53.38 103 ALA A N 1
ATOM 784 C CA . ALA A 1 103 ? 32.665 -12.216 -26.908 1.00 53.38 103 ALA A CA 1
ATOM 785 C C . ALA A 1 103 ? 33.466 -10.973 -27.362 1.00 53.38 103 ALA A C 1
ATOM 787 O O . ALA A 1 103 ? 34.365 -11.106 -28.192 1.00 53.38 103 ALA A O 1
ATOM 788 N N . ARG A 1 104 ? 33.193 -9.767 -26.839 1.00 52.75 104 ARG A N 1
ATOM 789 C CA . ARG A 1 104 ? 33.885 -8.520 -27.229 1.00 52.75 104 ARG A CA 1
ATOM 790 C C . ARG A 1 104 ? 34.306 -7.736 -25.990 1.00 52.75 104 ARG A C 1
ATOM 792 O O . ARG A 1 104 ? 33.469 -7.269 -25.233 1.00 52.75 104 ARG A O 1
ATOM 799 N N . LYS A 1 105 ? 35.613 -7.574 -25.771 1.00 53.12 105 LYS A N 1
ATOM 800 C CA . LYS A 1 105 ? 36.133 -6.868 -24.594 1.00 53.12 105 LYS A CA 1
ATOM 801 C C . LYS A 1 105 ? 36.234 -5.353 -24.836 1.00 53.12 105 LYS A C 1
ATOM 803 O O . LYS A 1 105 ? 37.002 -4.933 -25.693 1.00 53.12 105 LYS A O 1
ATOM 808 N N . ARG A 1 106 ? 35.535 -4.613 -23.963 1.00 55.38 106 ARG A N 1
ATOM 809 C CA . ARG A 1 106 ? 35.772 -3.271 -23.388 1.00 55.38 106 ARG A CA 1
ATOM 810 C C . ARG A 1 106 ? 35.848 -2.049 -24.309 1.00 55.38 106 ARG A C 1
ATOM 812 O O . ARG A 1 106 ? 36.817 -1.846 -25.030 1.00 55.38 106 ARG A O 1
ATOM 819 N N . GLY A 1 107 ? 34.894 -1.144 -24.081 1.00 49.19 107 GLY A N 1
ATOM 820 C CA . GLY A 1 107 ? 35.027 0.276 -24.414 1.00 49.19 107 GLY A CA 1
ATOM 821 C C . GLY A 1 107 ? 33.895 1.177 -23.907 1.00 49.19 107 GLY A C 1
ATOM 822 O O . GLY A 1 107 ? 34.165 2.323 -23.573 1.00 49.19 107 GLY A O 1
ATOM 823 N N . SER A 1 108 ? 32.654 0.683 -23.788 1.00 53.62 108 SER A N 1
ATOM 824 C CA . SER A 1 108 ? 31.502 1.530 -23.412 1.00 53.62 108 SER A CA 1
ATOM 825 C C . SER A 1 108 ? 30.431 0.823 -22.562 1.00 53.62 108 SER A C 1
ATOM 827 O O . SER A 1 108 ? 29.250 1.150 -22.660 1.00 53.62 108 SER A O 1
ATOM 829 N N . ASP A 1 109 ? 30.818 -0.172 -21.758 1.00 55.31 109 ASP A N 1
ATOM 830 C CA . ASP A 1 109 ? 29.858 -1.083 -21.113 1.00 55.31 109 ASP A CA 1
ATOM 831 C C . ASP A 1 109 ? 29.121 -0.468 -19.906 1.00 55.31 109 ASP A C 1
ATOM 833 O O . ASP A 1 109 ? 27.960 -0.792 -19.690 1.00 55.31 109 ASP A O 1
ATOM 837 N N . ALA A 1 110 ? 29.725 0.477 -19.174 1.00 54.75 110 ALA A N 1
ATOM 838 C CA . ALA A 1 110 ? 29.148 0.999 -17.926 1.00 54.75 110 ALA A CA 1
ATOM 839 C C . ALA A 1 110 ? 27.785 1.699 -18.121 1.00 54.75 110 ALA A C 1
ATOM 841 O O . ALA A 1 110 ? 26.822 1.385 -17.432 1.00 54.75 110 ALA A O 1
ATOM 842 N N . ALA A 1 111 ? 27.659 2.573 -19.127 1.00 58.31 111 ALA A N 1
ATOM 843 C CA . ALA A 1 111 ? 26.408 3.295 -19.389 1.00 58.31 111 ALA A CA 1
ATOM 844 C C . ALA A 1 111 ? 25.276 2.391 -19.928 1.00 58.31 111 ALA A C 1
ATOM 846 O O . ALA A 1 111 ? 24.096 2.717 -19.806 1.00 58.31 111 ALA A O 1
ATOM 847 N N . HIS A 1 112 ? 25.618 1.258 -20.553 1.00 59.47 112 HIS A N 1
ATOM 848 C CA . HIS A 1 112 ? 24.639 0.277 -21.029 1.00 59.47 112 HIS A CA 1
ATOM 849 C C . HIS A 1 112 ? 24.243 -0.738 -19.954 1.00 59.47 112 HIS A C 1
ATOM 851 O O . HIS A 1 112 ? 23.122 -1.247 -20.002 1.00 59.47 112 HIS A O 1
ATOM 857 N N . GLU A 1 113 ? 25.132 -1.024 -19.001 1.00 61.59 113 GLU A N 1
ATOM 858 C CA . GLU A 1 113 ? 24.829 -1.844 -17.828 1.00 61.59 113 GLU A CA 1
ATOM 859 C C . GLU A 1 113 ? 23.868 -1.117 -16.879 1.00 61.59 113 GLU A C 1
ATOM 861 O O . GLU A 1 113 ? 22.842 -1.704 -16.539 1.00 61.59 113 GLU A O 1
ATOM 866 N N . ASP A 1 114 ? 24.106 0.164 -16.568 1.00 64.25 114 ASP A N 1
ATOM 867 C CA . ASP A 1 114 ? 23.213 0.965 -15.710 1.00 64.25 114 ASP A CA 1
ATOM 868 C C . ASP A 1 114 ? 21.795 1.063 -16.303 1.00 64.25 114 ASP A C 1
ATOM 870 O O . ASP A 1 114 ? 20.810 0.738 -15.644 1.00 64.25 114 ASP A O 1
ATOM 874 N N . SER A 1 115 ? 21.678 1.347 -17.607 1.00 75.94 115 SER A N 1
ATOM 875 C CA . SER A 1 115 ? 20.372 1.413 -18.284 1.00 75.94 115 SER A CA 1
ATOM 876 C C . SER A 1 115 ? 19.607 0.081 -18.279 1.00 75.94 115 SER A C 1
ATOM 878 O O . SER A 1 115 ? 18.374 0.068 -18.283 1.00 75.94 115 SER A O 1
ATOM 880 N N . ALA A 1 116 ? 20.309 -1.054 -18.293 1.00 76.81 116 ALA A N 1
ATOM 881 C CA . ALA A 1 116 ? 19.664 -2.361 -18.233 1.00 76.81 116 ALA A CA 1
ATOM 882 C C . ALA A 1 116 ? 19.220 -2.724 -16.810 1.00 76.81 116 ALA A C 1
ATOM 884 O O . ALA A 1 116 ? 18.161 -3.333 -16.642 1.00 76.81 116 ALA A O 1
ATOM 885 N N . VAL A 1 117 ? 20.006 -2.340 -15.802 1.00 80.88 117 VAL A N 1
ATOM 886 C CA . VAL A 1 117 ? 19.632 -2.474 -14.389 1.00 80.88 117 VAL A CA 1
ATOM 887 C C . VAL A 1 117 ? 18.377 -1.653 -14.103 1.00 80.88 117 VAL A C 1
ATOM 889 O O . VAL A 1 117 ? 17.436 -2.198 -13.528 1.00 80.88 117 VAL A O 1
ATOM 892 N N . ASP A 1 118 ? 18.296 -0.422 -14.612 1.00 85.00 118 ASP A N 1
ATOM 893 C CA . ASP A 1 118 ? 17.110 0.431 -14.472 1.00 85.00 118 ASP A CA 1
ATOM 894 C C . ASP A 1 118 ? 15.870 -0.192 -15.129 1.00 85.00 118 ASP A C 1
ATOM 896 O O . ASP A 1 118 ? 14.789 -0.206 -14.543 1.00 85.00 118 ASP A O 1
ATOM 900 N N . GLN A 1 119 ? 16.014 -0.779 -16.324 1.00 85.44 119 GLN A N 1
ATOM 901 C CA . GLN A 1 119 ? 14.906 -1.452 -17.021 1.00 85.44 119 GLN A CA 1
ATOM 902 C C . GLN A 1 119 ? 14.397 -2.687 -16.269 1.00 85.44 119 GLN A C 1
ATOM 904 O O . GLN A 1 119 ? 13.187 -2.920 -16.206 1.00 85.44 119 GLN A O 1
ATOM 909 N N . ILE A 1 120 ? 15.304 -3.483 -15.697 1.00 87.69 120 ILE A N 1
ATOM 910 C CA . ILE A 1 120 ? 14.936 -4.628 -14.853 1.00 87.69 120 ILE A CA 1
ATOM 911 C C . ILE A 1 120 ? 14.260 -4.129 -13.574 1.00 87.69 120 ILE A C 1
ATOM 913 O O . ILE A 1 120 ? 13.224 -4.663 -13.179 1.00 87.69 120 ILE A O 1
ATOM 917 N N . GLY A 1 121 ? 14.809 -3.082 -12.959 1.00 87.50 121 GLY A N 1
ATOM 918 C CA . GLY A 1 121 ? 14.242 -2.423 -11.791 1.00 87.50 121 GLY A CA 1
ATOM 919 C C . GLY A 1 121 ? 12.812 -1.938 -12.032 1.00 87.50 121 GLY A C 1
ATOM 920 O O . GLY A 1 121 ? 11.908 -2.287 -11.274 1.00 87.50 121 GLY A O 1
ATOM 921 N N . ALA A 1 122 ? 12.573 -1.235 -13.140 1.00 89.31 122 ALA A N 1
ATOM 922 C CA . ALA A 1 122 ? 11.247 -0.774 -13.548 1.00 89.31 122 ALA A CA 1
ATOM 923 C C . ALA A 1 122 ? 10.257 -1.936 -13.748 1.00 89.31 122 ALA A C 1
ATOM 925 O O . ALA A 1 122 ? 9.103 -1.860 -13.320 1.00 89.31 122 ALA A O 1
ATOM 926 N N . ALA A 1 123 ? 10.705 -3.041 -14.354 1.00 89.88 123 ALA A N 1
ATOM 927 C CA . ALA A 1 123 ? 9.879 -4.235 -14.523 1.00 89.88 123 ALA A CA 1
ATOM 928 C C . ALA A 1 123 ? 9.516 -4.884 -13.174 1.00 89.88 123 ALA A C 1
ATOM 930 O O . ALA A 1 123 ? 8.367 -5.278 -12.968 1.00 89.88 123 ALA A O 1
ATOM 931 N N . LEU A 1 124 ? 10.462 -4.957 -12.232 1.00 90.00 124 LEU A N 1
ATOM 932 C CA . LEU A 1 124 ? 10.214 -5.472 -10.882 1.00 90.00 124 LEU A CA 1
ATOM 933 C C . LEU A 1 124 ? 9.251 -4.581 -10.092 1.00 90.00 124 LEU A C 1
ATOM 935 O O . LEU A 1 124 ? 8.371 -5.104 -9.404 1.00 90.00 124 LEU A O 1
ATOM 939 N N . VAL A 1 125 ? 9.371 -3.258 -10.219 1.00 92.81 125 VAL A N 1
ATOM 940 C CA . VAL A 1 125 ? 8.428 -2.299 -9.624 1.00 92.81 125 VAL A CA 1
ATOM 941 C C . VAL A 1 125 ? 7.013 -2.551 -10.148 1.00 92.81 125 VAL A C 1
ATOM 943 O O . VAL A 1 125 ? 6.095 -2.741 -9.348 1.00 92.81 125 VAL A O 1
ATOM 946 N N . ALA A 1 126 ? 6.844 -2.665 -11.469 1.00 90.44 126 ALA A N 1
ATOM 947 C CA . ALA A 1 126 ? 5.545 -2.934 -12.089 1.00 90.44 126 ALA A CA 1
ATOM 948 C C . ALA A 1 126 ? 4.901 -4.242 -11.589 1.00 90.44 126 ALA A C 1
ATOM 950 O O . ALA A 1 126 ? 3.699 -4.286 -11.328 1.00 90.44 126 ALA A O 1
ATOM 951 N N . LEU A 1 127 ? 5.696 -5.302 -11.408 1.00 91.38 127 LEU A N 1
ATOM 952 C CA . LEU A 1 127 ? 5.221 -6.584 -10.869 1.00 91.38 127 LEU A CA 1
ATOM 953 C C . LEU A 1 127 ? 4.894 -6.528 -9.369 1.00 91.38 127 LEU A C 1
ATOM 955 O O . LEU A 1 127 ? 4.073 -7.309 -8.890 1.00 91.38 127 LEU A O 1
ATOM 959 N N . SER A 1 128 ? 5.525 -5.617 -8.629 1.00 91.69 128 SER A N 1
ATOM 960 C CA . SER A 1 128 ? 5.363 -5.483 -7.177 1.00 91.69 128 SER A CA 1
ATOM 961 C C . SER A 1 128 ? 4.180 -4.593 -6.790 1.00 91.69 128 SER A C 1
ATOM 963 O O . SER A 1 128 ? 3.599 -4.777 -5.717 1.00 91.69 128 SER A O 1
ATOM 965 N N . TRP A 1 129 ? 3.776 -3.663 -7.663 1.00 93.25 129 TRP A N 1
ATOM 966 C CA . TRP A 1 129 ? 2.673 -2.731 -7.411 1.00 93.25 129 TRP A CA 1
ATOM 967 C C . TRP A 1 129 ? 1.364 -3.387 -6.956 1.00 93.25 129 TRP A C 1
ATOM 969 O O . TRP A 1 129 ? 0.788 -2.894 -5.985 1.00 93.25 129 TRP A O 1
ATOM 979 N N . PRO A 1 130 ? 0.885 -4.493 -7.561 1.00 92.25 130 PRO A N 1
ATOM 980 C CA . PRO A 1 130 ? -0.325 -5.164 -7.092 1.00 92.25 130 PRO A CA 1
ATOM 981 C C . PRO A 1 130 ? -0.253 -5.571 -5.613 1.00 92.25 130 PRO A C 1
ATOM 983 O O . PRO A 1 130 ? -1.225 -5.404 -4.875 1.00 92.25 130 PRO A O 1
ATOM 986 N N . TYR A 1 131 ? 0.901 -6.069 -5.161 1.00 90.81 131 TYR A N 1
ATOM 987 C CA . TYR A 1 131 ? 1.104 -6.448 -3.762 1.00 90.81 131 TYR A CA 1
ATOM 988 C C . TYR A 1 131 ? 1.143 -5.229 -2.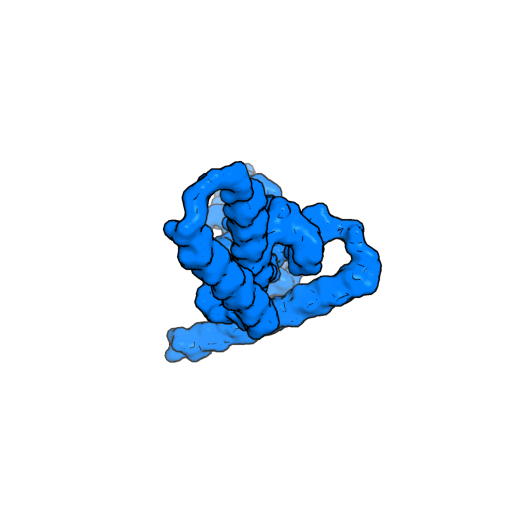842 1.00 90.81 131 TYR A C 1
ATOM 990 O O . TYR A 1 131 ? 0.467 -5.216 -1.814 1.00 90.81 131 TYR A O 1
ATOM 998 N N . VAL A 1 132 ? 1.885 -4.189 -3.228 1.00 92.50 132 VAL A N 1
ATOM 999 C CA . VAL A 1 132 ? 1.994 -2.952 -2.442 1.00 92.50 132 VAL A CA 1
ATOM 1000 C C . VAL A 1 132 ? 0.640 -2.261 -2.324 1.00 92.50 132 VAL A C 1
ATOM 1002 O O . VAL A 1 132 ? 0.263 -1.846 -1.233 1.00 92.50 132 VAL A O 1
ATOM 1005 N N . ILE A 1 133 ? -0.136 -2.203 -3.409 1.00 93.62 133 ILE A N 1
ATOM 1006 C CA . ILE A 1 133 ? -1.489 -1.648 -3.379 1.00 93.62 133 ILE A CA 1
ATOM 1007 C C . ILE A 1 133 ? -2.369 -2.434 -2.412 1.00 93.62 133 ILE A C 1
ATOM 1009 O O . ILE A 1 133 ? -3.008 -1.809 -1.574 1.00 93.62 133 ILE A O 1
ATOM 1013 N N . ARG A 1 134 ? -2.374 -3.774 -2.462 1.00 91.19 134 ARG A N 1
ATOM 1014 C CA . ARG A 1 134 ? -3.151 -4.570 -1.498 1.00 91.19 134 ARG A CA 1
ATOM 1015 C C . ARG A 1 134 ? -2.719 -4.280 -0.062 1.00 91.19 134 ARG A C 1
ATOM 1017 O O . ARG A 1 134 ? -3.567 -4.086 0.802 1.00 91.19 134 ARG A O 1
ATOM 1024 N N . LEU A 1 135 ? -1.411 -4.227 0.185 1.00 89.50 135 LEU A N 1
ATOM 1025 C CA . LEU A 1 135 ? -0.860 -3.933 1.505 1.00 89.50 135 LEU A CA 1
ATOM 1026 C C . LEU A 1 135 ? -1.343 -2.568 2.024 1.00 89.50 135 LEU A C 1
ATOM 1028 O O . LEU A 1 135 ? -1.740 -2.465 3.184 1.00 89.50 135 LEU A O 1
ATOM 1032 N N . VAL A 1 136 ? -1.351 -1.540 1.173 1.00 91.38 136 VAL A N 1
ATOM 1033 C CA . VAL A 1 136 ? -1.851 -0.200 1.514 1.00 91.38 136 VAL A CA 1
ATOM 1034 C C . VAL A 1 136 ? -3.375 -0.206 1.681 1.00 91.38 136 VAL A C 1
ATOM 1036 O O . VAL A 1 136 ? -3.871 0.314 2.674 1.00 91.38 136 VAL A O 1
ATOM 1039 N N . GLU A 1 137 ? -4.134 -0.840 0.786 1.00 89.62 137 GLU A N 1
ATOM 1040 C CA . GLU A 1 137 ? -5.599 -0.955 0.876 1.00 89.62 137 GLU A CA 1
ATOM 1041 C C . GLU A 1 137 ? -6.046 -1.657 2.170 1.00 89.62 137 GLU A C 1
ATOM 1043 O O . GLU A 1 137 ? -6.979 -1.203 2.836 1.00 89.62 137 GLU A O 1
ATOM 1048 N N . ASP A 1 138 ? -5.351 -2.720 2.577 1.00 85.56 138 ASP A N 1
ATOM 1049 C CA . ASP A 1 138 ? -5.673 -3.482 3.787 1.00 85.56 138 ASP A CA 1
ATOM 1050 C C . ASP A 1 138 ? -5.328 -2.731 5.086 1.00 85.56 138 ASP A C 1
ATOM 1052 O O . ASP A 1 138 ? -5.898 -3.036 6.144 1.00 85.56 138 ASP A O 1
ATOM 1056 N N . ASN A 1 139 ? -4.426 -1.748 5.018 1.00 82.44 139 ASN A N 1
ATOM 1057 C CA . ASN A 1 139 ? -3.876 -1.040 6.178 1.00 82.44 139 ASN A CA 1
ATOM 1058 C C . ASN A 1 139 ? -4.115 0.476 6.163 1.00 82.44 139 ASN A C 1
ATOM 1060 O O . ASN A 1 139 ? -3.648 1.175 7.064 1.00 82.44 139 ASN A O 1
ATOM 1064 N N . CYS A 1 140 ? -4.844 0.995 5.178 1.00 81.81 140 CYS A N 1
ATOM 1065 C CA . CYS A 1 140 ? -5.313 2.373 5.184 1.00 81.81 140 CYS A CA 1
ATOM 1066 C C . CYS A 1 140 ? -6.550 2.501 6.083 1.00 81.81 140 CYS A C 1
ATOM 1068 O O . CYS A 1 140 ? -7.492 1.694 6.061 1.00 81.81 140 CYS A O 1
ATOM 1070 N N . LEU A 1 141 ? -6.507 3.515 6.933 1.00 66.38 141 LEU A N 1
ATOM 1071 C CA . LEU A 1 141 ? -7.526 3.832 7.916 1.00 66.38 141 LEU A CA 1
ATOM 1072 C C . LEU A 1 141 ? -8.473 4.903 7.361 1.00 66.38 141 LEU A C 1
ATOM 1074 O O . LEU A 1 141 ? -8.131 5.588 6.390 1.00 66.38 141 LEU A O 1
ATOM 1078 N N . PRO A 1 142 ? -9.678 5.047 7.948 1.00 57.56 142 PRO A N 1
ATOM 1079 C CA . PRO A 1 142 ? -10.556 6.170 7.635 1.00 57.56 142 PRO A CA 1
ATOM 1080 C C . PRO A 1 142 ? -9.759 7.480 7.729 1.00 57.56 142 PRO A C 1
ATOM 1082 O O . PRO A 1 142 ? -8.953 7.619 8.644 1.00 57.56 142 PRO A O 1
ATOM 1085 N N . SER A 1 143 ? -9.959 8.394 6.774 1.00 60.56 143 SER A N 1
ATOM 1086 C CA . SER A 1 143 ? -9.168 9.631 6.579 1.00 60.56 143 SER A CA 1
ATOM 1087 C C . SER A 1 143 ? -7.867 9.499 5.768 1.00 60.56 143 SER A C 1
ATOM 1089 O O . SER A 1 143 ? -7.023 10.385 5.847 1.00 60.56 143 SER A O 1
ATOM 1091 N N . ASN A 1 144 ? -7.704 8.445 4.956 1.00 67.69 144 ASN A N 1
ATOM 1092 C CA . ASN A 1 144 ? -6.503 8.214 4.130 1.00 67.69 144 ASN A CA 1
ATOM 1093 C C . ASN A 1 144 ? -5.213 8.154 4.960 1.00 67.69 144 ASN A C 1
ATOM 1095 O O . ASN A 1 144 ? -4.167 8.641 4.550 1.00 67.69 144 ASN A O 1
ATOM 1099 N N . ALA A 1 145 ? -5.277 7.572 6.154 1.00 74.38 145 ALA A N 1
ATOM 1100 C CA . ALA A 1 145 ? -4.114 7.457 7.018 1.00 74.38 145 ALA A CA 1
ATOM 1101 C C . ALA A 1 145 ? -3.560 6.029 6.978 1.00 74.38 145 ALA A C 1
ATOM 1103 O O . ALA A 1 145 ? -4.225 5.076 7.383 1.00 74.38 145 ALA A O 1
ATOM 1104 N N . LEU A 1 146 ? -2.340 5.858 6.470 1.00 80.31 146 LEU A N 1
ATOM 1105 C CA . LEU A 1 146 ? -1.682 4.551 6.432 1.00 80.31 146 LEU A CA 1
ATOM 1106 C C . LEU A 1 146 ? -1.175 4.123 7.816 1.00 80.31 146 LEU A C 1
ATOM 1108 O O . LEU A 1 146 ? -0.571 4.920 8.534 1.00 80.31 146 LEU A O 1
ATOM 1112 N N . HIS A 1 147 ? -1.354 2.841 8.145 1.00 79.88 147 HIS A N 1
ATOM 1113 C CA . HIS A 1 147 ? -0.866 2.245 9.385 1.00 79.88 147 HIS A CA 1
ATOM 1114 C C . HIS A 1 147 ? 0.647 2.487 9.622 1.00 79.88 147 HIS A C 1
ATOM 1116 O O . HIS A 1 147 ? 1.449 2.179 8.730 1.00 79.88 147 HIS A O 1
ATOM 1122 N N . PRO A 1 148 ? 1.078 2.923 10.828 1.00 72.62 148 PRO A N 1
ATOM 1123 C CA . PRO A 1 148 ? 2.485 3.231 11.121 1.00 72.62 148 PRO A CA 1
ATOM 1124 C C . PRO A 1 148 ? 3.453 2.070 10.868 1.00 72.62 148 PRO A C 1
ATOM 1126 O O . PRO A 1 148 ? 4.559 2.279 10.390 1.00 72.62 148 PRO A O 1
ATOM 1129 N N . GLY A 1 149 ? 3.027 0.829 11.122 1.00 73.12 149 GLY A N 1
ATOM 1130 C CA . GLY A 1 149 ? 3.843 -0.365 10.857 1.00 73.12 149 GLY A CA 1
ATOM 1131 C C . GLY A 1 149 ? 4.016 -0.719 9.371 1.00 73.12 149 GLY A C 1
ATOM 1132 O O . GLY A 1 149 ? 4.906 -1.494 9.039 1.00 73.12 149 GLY A O 1
ATOM 1133 N N . VAL A 1 150 ? 3.176 -0.178 8.481 1.00 81.25 150 VAL A N 1
ATOM 1134 C CA . VAL A 1 150 ? 3.262 -0.390 7.020 1.00 81.25 150 VAL A CA 1
ATOM 1135 C C . VAL A 1 150 ? 3.953 0.783 6.329 1.00 81.25 150 VAL A C 1
ATOM 1137 O O . VAL A 1 150 ? 4.613 0.594 5.306 1.00 81.25 150 VAL A O 1
ATOM 1140 N N . ARG A 1 151 ? 3.839 1.984 6.902 1.00 83.25 151 ARG A N 1
ATOM 1141 C CA . ARG A 1 151 ? 4.358 3.231 6.335 1.00 83.25 151 ARG A CA 1
ATOM 1142 C C . ARG A 1 151 ? 5.839 3.163 5.914 1.00 83.25 151 ARG A C 1
ATOM 1144 O O . ARG A 1 151 ? 6.084 3.467 4.751 1.00 83.25 151 ARG A O 1
ATOM 1151 N N . PRO A 1 152 ? 6.795 2.660 6.724 1.00 81.12 152 PRO A N 1
ATOM 1152 C CA . PRO A 1 152 ? 8.197 2.567 6.303 1.00 81.12 152 PRO A CA 1
ATOM 1153 C C . PRO A 1 152 ? 8.422 1.693 5.061 1.00 81.12 152 PRO A C 1
ATOM 1155 O O . PRO A 1 152 ? 9.232 2.028 4.197 1.00 81.12 152 PRO A O 1
ATOM 1158 N N . LEU A 1 153 ? 7.698 0.572 4.949 1.00 83.56 153 LEU A N 1
ATOM 1159 C CA . LEU A 1 153 ? 7.800 -0.328 3.794 1.00 83.56 153 LEU A CA 1
ATOM 1160 C C . LEU A 1 153 ? 7.233 0.330 2.534 1.00 83.56 153 LEU A C 1
ATOM 1162 O O . LEU A 1 153 ? 7.846 0.261 1.470 1.00 83.56 153 LEU A O 1
ATOM 1166 N N . TYR A 1 154 ? 6.077 0.980 2.671 1.00 90.94 154 TYR A N 1
ATOM 1167 C CA . TYR A 1 154 ? 5.445 1.733 1.594 1.00 90.94 154 TYR A CA 1
ATOM 1168 C C . TYR A 1 154 ? 6.332 2.888 1.110 1.00 90.94 154 TYR A C 1
ATOM 1170 O O . TYR A 1 154 ? 6.573 2.986 -0.088 1.00 90.94 154 TYR A O 1
ATOM 1178 N N . GLU A 1 155 ? 6.867 3.710 2.014 1.00 89.62 155 GLU A N 1
ATOM 1179 C CA . GLU A 1 155 ? 7.719 4.858 1.671 1.00 89.62 155 GLU A CA 1
ATOM 1180 C C . GLU A 1 155 ? 9.018 4.414 0.988 1.00 89.62 155 GLU A C 1
ATOM 1182 O O . GLU A 1 155 ? 9.413 4.993 -0.023 1.00 89.62 155 GLU A O 1
ATOM 1187 N N . THR A 1 156 ? 9.634 3.330 1.476 1.00 89.31 156 THR A N 1
ATOM 1188 C CA . THR A 1 156 ? 10.822 2.735 0.842 1.00 89.31 156 THR A CA 1
ATOM 1189 C C . THR A 1 156 ? 10.515 2.292 -0.587 1.00 89.31 156 THR A C 1
ATOM 1191 O O . THR A 1 156 ? 11.256 2.612 -1.516 1.00 89.31 156 THR A O 1
ATOM 1194 N N . PHE A 1 157 ? 9.407 1.573 -0.788 1.00 93.56 157 PHE A N 1
ATOM 1195 C CA . PHE A 1 157 ? 9.011 1.133 -2.123 1.00 93.56 157 PHE A CA 1
ATOM 1196 C C . PHE A 1 157 ? 8.633 2.310 -3.032 1.00 93.56 157 PHE A C 1
ATOM 1198 O O . PHE A 1 157 ? 8.974 2.309 -4.214 1.00 93.56 157 PHE A O 1
ATOM 1205 N N . LEU A 1 158 ? 7.961 3.328 -2.491 1.00 94.75 158 LEU A N 1
ATOM 1206 C CA . LEU A 1 158 ? 7.578 4.522 -3.235 1.00 94.75 158 LEU A CA 1
ATOM 1207 C C . LEU A 1 158 ? 8.806 5.287 -3.737 1.00 94.75 158 LEU A C 1
ATOM 1209 O O . LEU A 1 158 ? 8.809 5.709 -4.890 1.00 94.75 158 LEU A O 1
ATOM 1213 N N . ALA A 1 159 ? 9.850 5.420 -2.913 1.00 93.25 159 ALA A N 1
ATOM 1214 C CA . ALA A 1 159 ? 11.114 6.037 -3.314 1.00 93.25 159 ALA A CA 1
ATOM 1215 C C . ALA A 1 159 ? 11.769 5.270 -4.476 1.00 93.25 159 ALA A C 1
ATOM 1217 O O . ALA A 1 159 ? 12.060 5.860 -5.515 1.00 93.25 159 ALA A O 1
ATOM 1218 N N . ILE A 1 160 ? 11.880 3.941 -4.351 1.00 92.12 160 ILE A N 1
ATOM 1219 C CA . ILE A 1 160 ? 12.410 3.063 -5.409 1.00 92.12 160 ILE A CA 1
ATOM 1220 C C . ILE A 1 160 ? 11.588 3.202 -6.699 1.00 92.12 160 ILE A C 1
ATOM 1222 O O . ILE A 1 160 ? 12.141 3.313 -7.793 1.00 92.12 160 ILE A O 1
ATOM 1226 N N . SER A 1 161 ? 10.257 3.222 -6.590 1.00 93.81 161 SER A N 1
ATOM 1227 C CA . SER A 1 161 ? 9.390 3.419 -7.751 1.00 93.81 161 SER A CA 1
ATOM 1228 C C . SER A 1 161 ? 9.543 4.808 -8.363 1.00 93.81 161 SER A C 1
ATOM 1230 O O . SER A 1 161 ? 9.412 4.929 -9.576 1.00 93.81 161 SER A O 1
ATOM 1232 N N . GLY A 1 162 ? 9.781 5.848 -7.565 1.00 92.50 162 GLY A N 1
ATOM 1233 C CA . GLY A 1 162 ? 10.008 7.204 -8.063 1.00 92.50 162 GLY A CA 1
ATOM 1234 C C . GLY A 1 162 ? 11.287 7.310 -8.893 1.00 92.50 162 GLY A C 1
ATOM 1235 O O . GLY A 1 162 ? 11.303 8.014 -9.898 1.00 92.50 162 GLY A O 1
ATOM 1236 N N . GLU A 1 163 ? 12.328 6.570 -8.513 1.00 91.38 163 GLU A N 1
ATOM 1237 C CA . GLU A 1 163 ? 13.595 6.515 -9.247 1.00 91.38 163 GLU A CA 1
ATOM 1238 C C . GLU A 1 163 ? 13.483 5.671 -10.524 1.00 91.38 163 GLU A C 1
ATOM 1240 O O . GLU A 1 163 ? 13.869 6.117 -11.604 1.00 91.38 163 GLU A O 1
ATOM 1245 N N . LEU A 1 164 ? 12.918 4.465 -10.420 1.00 89.69 164 LEU A N 1
ATOM 1246 C CA . LEU A 1 164 ? 12.962 3.468 -11.498 1.00 89.69 164 LEU A CA 1
ATOM 1247 C C . LEU A 1 164 ? 11.748 3.511 -12.436 1.00 89.69 164 LEU A C 1
ATOM 1249 O O . LEU A 1 164 ? 11.842 3.112 -13.596 1.00 89.69 164 LEU A O 1
ATOM 1253 N N . ALA A 1 165 ? 10.590 3.964 -11.953 1.00 89.00 165 ALA A N 1
ATOM 1254 C CA . ALA A 1 165 ? 9.331 3.984 -12.701 1.00 89.00 165 ALA A CA 1
ATOM 1255 C C . ALA A 1 165 ? 8.451 5.205 -12.334 1.00 89.00 165 ALA A C 1
ATOM 1257 O O . ALA A 1 165 ? 7.304 5.036 -11.908 1.00 89.00 165 ALA A O 1
ATOM 1258 N N . PRO A 1 166 ? 8.936 6.450 -12.531 1.00 88.38 166 PRO A N 1
ATOM 1259 C CA . PRO A 1 166 ? 8.256 7.671 -12.074 1.00 88.38 166 PRO A CA 1
ATOM 1260 C C . PRO A 1 166 ? 6.859 7.887 -12.675 1.00 88.38 166 PRO A C 1
ATOM 1262 O O . PRO A 1 166 ? 6.037 8.599 -12.107 1.00 88.38 166 PRO A O 1
ATOM 1265 N N . ASN A 1 167 ? 6.584 7.278 -13.831 1.00 86.12 167 ASN A N 1
ATOM 1266 C CA . ASN A 1 167 ? 5.323 7.428 -14.558 1.00 86.12 167 ASN A CA 1
ATOM 1267 C C . ASN A 1 167 ? 4.337 6.274 -14.311 1.00 86.12 167 ASN A C 1
ATOM 1269 O O . ASN A 1 167 ? 3.328 6.188 -15.015 1.00 86.12 167 ASN A O 1
ATOM 1273 N N . ASP A 1 168 ? 4.611 5.366 -13.366 1.00 86.62 168 ASP A N 1
ATOM 1274 C CA . ASP A 1 168 ? 3.684 4.273 -13.075 1.00 86.62 168 ASP A CA 1
ATOM 1275 C C . ASP A 1 168 ? 2.382 4.828 -12.461 1.00 86.62 168 ASP A C 1
ATOM 1277 O O . ASP A 1 168 ? 2.423 5.478 -11.408 1.00 86.62 168 ASP A O 1
ATOM 1281 N N . PRO A 1 169 ? 1.209 4.583 -13.076 1.00 84.94 169 PRO A N 1
ATOM 1282 C CA . PRO A 1 169 ? -0.064 5.126 -12.601 1.00 84.94 169 PRO A CA 1
ATOM 1283 C C . PRO A 1 169 ? -0.482 4.582 -11.225 1.00 84.94 169 PRO A C 1
ATOM 1285 O O . PRO A 1 169 ? -1.281 5.217 -10.532 1.00 84.94 169 PRO A O 1
ATOM 1288 N N . SER A 1 170 ? 0.054 3.431 -10.813 1.00 89.56 170 SER A N 1
ATOM 1289 C CA . SER A 1 170 ? -0.226 2.790 -9.523 1.00 89.56 170 SER A CA 1
ATOM 1290 C C . SER A 1 170 ? 0.255 3.638 -8.347 1.00 89.56 170 SER A C 1
ATOM 1292 O O . SER A 1 170 ? -0.404 3.670 -7.304 1.00 89.56 170 SER A O 1
ATOM 1294 N N . SER A 1 171 ? 1.352 4.379 -8.543 1.00 91.44 171 SER A N 1
ATOM 1295 C CA . SER A 1 171 ? 1.959 5.243 -7.526 1.00 91.44 171 SER A CA 1
ATOM 1296 C C . SER A 1 171 ? 0.979 6.286 -6.995 1.00 91.44 171 SER A C 1
ATOM 1298 O O . SER A 1 171 ? 0.804 6.426 -5.787 1.00 91.44 171 SER A O 1
ATOM 1300 N N . ARG A 1 172 ? 0.254 6.956 -7.895 1.00 90.69 172 ARG A N 1
ATOM 1301 C CA . ARG A 1 172 ? -0.660 8.046 -7.545 1.00 90.69 172 ARG A CA 1
ATOM 1302 C C . ARG A 1 172 ? -1.869 7.567 -6.747 1.00 90.69 172 ARG A C 1
ATOM 1304 O O . ARG A 1 172 ? -2.373 8.297 -5.899 1.00 90.69 172 ARG A O 1
ATOM 1311 N N . TYR A 1 173 ? -2.352 6.358 -7.025 1.00 91.69 173 TYR A N 1
ATOM 1312 C CA . TYR A 1 173 ? -3.425 5.757 -6.236 1.00 91.69 173 TYR A CA 1
ATOM 1313 C C . TYR A 1 173 ? -2.937 5.377 -4.832 1.00 91.69 173 TYR A C 1
ATOM 1315 O O . TYR A 1 173 ? -3.609 5.695 -3.854 1.00 91.69 173 TYR A O 1
ATOM 1323 N N . ALA A 1 174 ? -1.750 4.773 -4.720 1.00 92.25 174 ALA A N 1
ATOM 1324 C CA . ALA A 1 174 ? -1.161 4.430 -3.426 1.00 92.25 174 ALA A CA 1
ATOM 1325 C C . ALA A 1 174 ? -0.883 5.679 -2.563 1.00 92.25 174 ALA A C 1
ATOM 1327 O O . ALA A 1 174 ? -1.245 5.694 -1.390 1.00 92.25 174 ALA A O 1
ATOM 1328 N N . GLN A 1 175 ? -0.353 6.750 -3.163 1.00 91.88 175 GLN A N 1
ATOM 1329 C CA . GLN A 1 175 ? -0.156 8.056 -2.516 1.00 91.88 175 GLN A CA 1
ATOM 1330 C C . GLN A 1 175 ? -1.46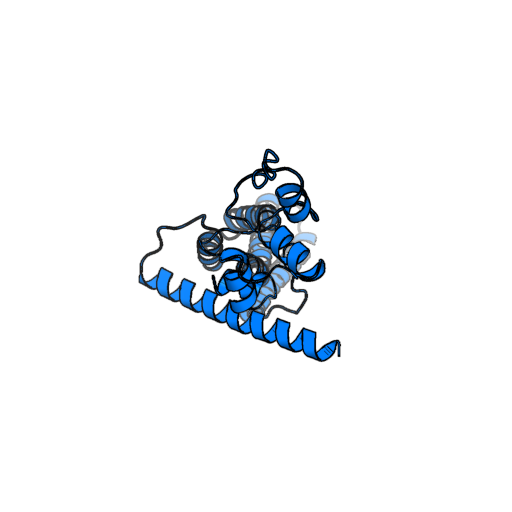1 8.682 -2.026 1.00 91.88 175 GLN A C 1
ATOM 1332 O O . GLN A 1 175 ? -1.505 9.262 -0.943 1.00 91.88 175 GLN A O 1
ATOM 1337 N N . TRP A 1 176 ? -2.542 8.553 -2.799 1.00 90.81 176 TRP A N 1
ATOM 1338 C CA . TRP A 1 176 ? -3.856 9.020 -2.367 1.00 90.81 176 TRP A CA 1
ATOM 1339 C C . TRP A 1 176 ? -4.390 8.214 -1.174 1.00 90.81 176 TRP A C 1
ATOM 1341 O O . TRP A 1 176 ? -4.865 8.807 -0.206 1.00 90.81 176 TRP A O 1
ATOM 1351 N N . LEU A 1 177 ? -4.266 6.881 -1.208 1.00 89.19 177 LEU A N 1
ATOM 1352 C CA . LEU A 1 177 ? -4.671 6.003 -0.100 1.00 89.19 177 LEU A CA 1
ATOM 1353 C C . LEU A 1 177 ? -3.878 6.268 1.186 1.00 89.19 177 LEU A C 1
ATOM 1355 O O . LEU A 1 177 ? -4.433 6.174 2.280 1.00 89.19 177 LEU A O 1
ATOM 1359 N N . ALA A 1 178 ? -2.584 6.569 1.053 1.00 87.38 178 ALA A N 1
ATOM 1360 C CA . ALA A 1 178 ? -1.687 6.848 2.170 1.00 87.38 178 ALA A CA 1
ATOM 1361 C C . ALA A 1 178 ? -1.806 8.279 2.725 1.00 87.38 178 ALA A C 1
ATOM 1363 O O . ALA A 1 178 ? -1.190 8.578 3.754 1.00 87.38 178 ALA A O 1
ATOM 1364 N N . GLY A 1 179 ? -2.590 9.134 2.055 1.00 87.44 179 GLY A N 1
ATOM 1365 C CA . GLY A 1 179 ? -2.842 10.519 2.456 1.00 87.44 179 GLY A CA 1
ATOM 1366 C C . GLY A 1 179 ? -1.761 11.504 2.019 1.00 87.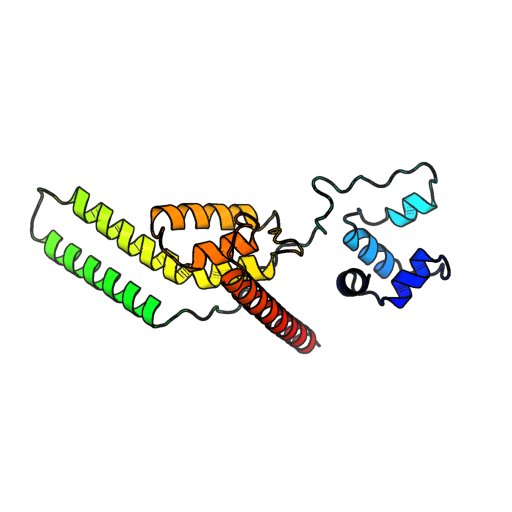44 179 GLY A C 1
ATOM 1367 O O . GLY A 1 179 ? -1.865 12.687 2.330 1.00 87.44 179 GLY A O 1
ATOM 1368 N N . ASP A 1 180 ? -0.759 11.047 1.267 1.00 87.94 180 ASP A N 1
ATOM 1369 C CA . ASP A 1 180 ? 0.351 11.880 0.798 1.00 87.94 180 ASP A CA 1
ATOM 1370 C C . ASP A 1 180 ? -0.108 12.862 -0.296 1.00 87.94 180 ASP A C 1
ATOM 1372 O O . ASP A 1 180 ? 0.454 13.945 -0.455 1.00 87.94 180 ASP A O 1
ATOM 1376 N N . VAL A 1 181 ? -1.155 12.496 -1.049 1.00 86.12 181 VAL A N 1
ATOM 1377 C CA . VAL A 1 181 ? -1.778 13.346 -2.073 1.00 86.12 181 VAL A CA 1
ATOM 1378 C C . VAL A 1 181 ? -3.279 13.454 -1.824 1.00 86.12 181 VAL A C 1
ATOM 1380 O O . VAL A 1 181 ? -4.032 12.500 -2.011 1.00 86.12 181 VAL A O 1
ATOM 1383 N N . THR A 1 182 ? -3.736 14.651 -1.465 1.00 76.81 182 THR A N 1
ATOM 1384 C CA . THR A 1 182 ? -5.158 14.956 -1.221 1.00 76.81 182 THR A CA 1
ATOM 1385 C C . THR A 1 182 ? -5.808 15.724 -2.376 1.00 76.81 182 THR A C 1
ATOM 1387 O O . THR A 1 182 ? -7.013 15.589 -2.618 1.00 76.81 182 THR A O 1
ATOM 1390 N N . ASP A 1 183 ? -5.005 16.462 -3.147 1.00 80.00 183 ASP A N 1
ATOM 1391 C CA . ASP A 1 183 ? -5.439 17.228 -4.317 1.00 80.00 183 ASP A CA 1
ATOM 1392 C C . ASP A 1 183 ? -5.504 16.351 -5.579 1.00 80.00 183 ASP A C 1
ATOM 1394 O O . ASP A 1 183 ? -4.688 16.412 -6.503 1.00 80.00 183 ASP A O 1
ATOM 1398 N N . VAL A 1 184 ? -6.478 15.445 -5.587 1.00 83.12 184 VAL A N 1
ATOM 1399 C CA . VAL A 1 184 ? -6.883 14.707 -6.784 1.00 83.12 184 VAL A CA 1
ATOM 1400 C C . VAL A 1 184 ? -8.187 15.288 -7.316 1.00 83.12 184 VAL A C 1
ATOM 1402 O O . VAL A 1 184 ? -9.130 15.522 -6.559 1.00 83.12 184 VAL A O 1
ATOM 1405 N N . GLY A 1 185 ? -8.253 15.498 -8.633 1.00 87.88 185 GLY A N 1
ATOM 1406 C CA . GLY A 1 185 ? -9.470 15.964 -9.294 1.00 87.88 185 GLY A CA 1
ATOM 1407 C C . GLY A 1 185 ? -10.658 15.030 -9.038 1.00 87.88 185 GLY A C 1
ATOM 1408 O O . GLY A 1 185 ? -10.486 13.822 -8.856 1.00 87.88 185 GLY A O 1
ATOM 1409 N N . GLU A 1 186 ? -11.868 15.587 -9.063 1.00 87.44 186 GLU A N 1
ATOM 1410 C CA . GLU A 1 186 ? -13.095 14.909 -8.621 1.00 87.44 186 GLU A CA 1
ATOM 1411 C C . GLU A 1 186 ? -13.340 13.561 -9.324 1.00 87.44 186 GLU A C 1
ATOM 1413 O O . GLU A 1 186 ? -13.642 12.561 -8.677 1.00 87.44 186 GLU A O 1
ATOM 1418 N N . THR A 1 187 ? -13.092 13.479 -10.634 1.00 90.00 187 THR A N 1
ATOM 1419 C CA . THR A 1 187 ? -13.230 12.228 -11.398 1.00 90.00 187 THR A CA 1
ATOM 1420 C C . THR A 1 187 ? -12.299 11.118 -10.900 1.00 90.00 187 THR A C 1
ATOM 1422 O O . THR A 1 187 ? -12.692 9.953 -10.839 1.00 90.00 187 THR A O 1
ATOM 1425 N N . LEU A 1 188 ? -11.051 11.453 -10.553 1.00 88.25 188 LEU A N 1
ATOM 1426 C CA . LEU A 1 188 ? -10.095 10.476 -10.020 1.00 88.25 188 LEU A CA 1
ATOM 1427 C C . LEU A 1 188 ? -10.448 10.101 -8.585 1.00 88.25 188 LEU A C 1
ATOM 1429 O O . LEU A 1 188 ? -10.408 8.920 -8.251 1.00 88.25 188 LEU A O 1
ATOM 1433 N N . ARG A 1 189 ? -10.861 11.081 -7.774 1.00 87.00 189 ARG A N 1
ATOM 1434 C CA . ARG A 1 189 ? -11.340 10.854 -6.408 1.00 87.00 189 ARG A CA 1
ATOM 1435 C C . ARG A 1 189 ? -12.465 9.824 -6.382 1.00 87.00 189 ARG A C 1
ATOM 1437 O O . ARG A 1 189 ? -12.382 8.863 -5.628 1.00 87.00 189 ARG A O 1
ATOM 1444 N N . GLN A 1 190 ? -13.470 9.971 -7.246 1.00 87.88 190 GLN A N 1
ATOM 1445 C CA . GLN A 1 190 ? -14.587 9.026 -7.339 1.00 87.88 190 GLN A CA 1
ATOM 1446 C C . GLN A 1 190 ? -14.122 7.613 -7.708 1.00 87.88 190 GLN A C 1
ATOM 1448 O O . GLN A 1 190 ? -14.502 6.653 -7.039 1.00 87.88 190 GLN A O 1
ATOM 1453 N N . ARG A 1 191 ? -13.246 7.478 -8.716 1.00 89.19 191 ARG A N 1
ATOM 1454 C CA . ARG A 1 191 ? -12.687 6.173 -9.113 1.00 89.19 191 ARG A CA 1
ATOM 1455 C C . ARG A 1 191 ? -11.876 5.520 -7.995 1.00 89.19 191 ARG A C 1
ATOM 1457 O O . ARG A 1 191 ? -11.991 4.317 -7.782 1.00 89.19 191 ARG A O 1
ATOM 1464 N N . TYR A 1 192 ? -11.055 6.296 -7.293 1.00 89.94 192 TYR A N 1
ATOM 1465 C CA . TYR A 1 192 ? -10.226 5.795 -6.199 1.00 89.94 192 TYR A CA 1
ATOM 1466 C C . TYR A 1 192 ? -11.071 5.364 -5.001 1.00 89.94 192 TYR A C 1
ATOM 1468 O O . TYR A 1 192 ? -10.876 4.263 -4.491 1.00 89.94 192 TYR A O 1
ATOM 1476 N N . THR A 1 193 ? -12.067 6.164 -4.615 1.00 85.50 193 THR A N 1
ATOM 1477 C CA . THR A 1 193 ? -13.027 5.807 -3.561 1.00 85.50 193 THR A CA 1
ATOM 1478 C C . THR A 1 193 ? -13.813 4.547 -3.914 1.00 85.50 193 THR A C 1
ATOM 1480 O O . THR A 1 193 ? -14.002 3.685 -3.054 1.00 85.50 193 THR A O 1
ATOM 1483 N N . GLN A 1 194 ? -14.250 4.407 -5.170 1.00 87.00 194 GLN A N 1
ATOM 1484 C CA . GLN A 1 194 ? -14.947 3.207 -5.634 1.00 87.00 194 GLN A CA 1
ATOM 1485 C C . GLN A 1 194 ? -14.058 1.967 -5.489 1.00 87.00 194 GLN A C 1
ATOM 1487 O O . GLN A 1 194 ? -14.447 1.015 -4.812 1.00 87.00 194 GLN A O 1
ATOM 1492 N N . ARG A 1 195 ? -12.844 2.007 -6.049 1.00 89.25 195 ARG A N 1
ATOM 1493 C CA . ARG A 1 195 ? -11.879 0.902 -5.967 1.00 89.25 195 ARG A CA 1
ATOM 1494 C C . ARG A 1 195 ? -11.563 0.523 -4.519 1.00 89.25 195 ARG A C 1
ATOM 1496 O O . ARG A 1 195 ? -11.547 -0.657 -4.177 1.00 89.25 195 ARG A O 1
ATOM 1503 N N . TRP A 1 196 ? -11.349 1.518 -3.663 1.00 85.50 196 TRP A N 1
ATOM 1504 C CA . TRP A 1 196 ? -11.094 1.301 -2.242 1.00 85.50 196 TRP A CA 1
ATOM 1505 C C . TRP A 1 196 ? -12.286 0.651 -1.524 1.00 85.50 196 TRP A C 1
ATOM 1507 O O . TRP A 1 196 ? -12.123 -0.246 -0.700 1.00 85.50 196 TRP A O 1
ATOM 1517 N N . THR A 1 197 ? -13.510 1.063 -1.853 1.00 81.50 197 THR A N 1
ATOM 1518 C CA . THR A 1 197 ? -14.725 0.461 -1.283 1.00 81.50 197 THR A CA 1
ATOM 1519 C C . THR A 1 197 ? -14.871 -0.999 -1.717 1.00 81.50 197 THR A C 1
ATOM 1521 O O . THR A 1 197 ? -15.163 -1.870 -0.894 1.00 81.50 197 THR A O 1
ATOM 1524 N N . GLU A 1 198 ? -14.619 -1.286 -2.996 1.00 83.56 198 GLU A N 1
ATOM 1525 C CA . GLU A 1 198 ? -14.630 -2.643 -3.548 1.00 83.56 198 GLU A CA 1
ATOM 1526 C C . GLU A 1 198 ? -13.595 -3.539 -2.853 1.00 83.56 198 GLU A C 1
ATOM 1528 O O . GLU A 1 198 ? -13.944 -4.632 -2.399 1.00 83.56 198 GLU A O 1
ATOM 1533 N N . SER A 1 199 ? -12.354 -3.073 -2.669 1.00 83.56 199 SER A N 1
ATOM 1534 C CA . SER A 1 199 ? -11.300 -3.866 -2.019 1.00 83.56 199 SER A CA 1
ATOM 1535 C C . SER A 1 199 ? -11.652 -4.242 -0.574 1.00 83.56 199 SER A C 1
ATOM 1537 O O . SER A 1 199 ? -11.441 -5.389 -0.159 1.00 83.56 199 SER A O 1
ATOM 1539 N N . ARG A 1 200 ? -12.287 -3.331 0.177 1.00 79.56 200 ARG A N 1
ATOM 1540 C CA . ARG A 1 200 ? -12.779 -3.596 1.541 1.00 79.56 200 ARG A CA 1
ATOM 1541 C C . ARG A 1 200 ? -13.888 -4.641 1.580 1.00 79.56 200 ARG A C 1
ATOM 1543 O O . ARG A 1 200 ? -13.905 -5.463 2.498 1.00 79.56 200 ARG A O 1
ATOM 1550 N N . ASN A 1 201 ? -14.790 -4.636 0.601 1.00 74.31 201 ASN A N 1
ATOM 1551 C CA . ASN A 1 201 ? -15.844 -5.645 0.500 1.00 74.31 201 ASN A CA 1
ATOM 1552 C C . ASN A 1 201 ? -15.254 -7.032 0.224 1.00 74.31 201 ASN A C 1
ATOM 1554 O O . ASN A 1 201 ? -15.611 -7.993 0.905 1.00 74.31 201 ASN A O 1
ATOM 1558 N N . VAL A 1 202 ? -14.287 -7.131 -0.696 1.00 77.88 202 VAL A N 1
ATOM 1559 C CA . VAL A 1 202 ? -13.596 -8.402 -0.963 1.00 77.88 202 VAL A CA 1
ATOM 1560 C C . VAL A 1 202 ? -12.839 -8.877 0.282 1.00 77.88 202 VAL A C 1
ATOM 1562 O O . VAL A 1 202 ? -12.929 -10.048 0.643 1.00 77.88 202 VAL A O 1
ATOM 1565 N N . ARG A 1 203 ? -12.137 -7.983 0.991 1.00 73.12 203 ARG A N 1
ATOM 1566 C CA . ARG A 1 203 ? -11.455 -8.322 2.252 1.00 73.12 203 ARG A CA 1
ATOM 1567 C C . ARG A 1 203 ? -12.424 -8.874 3.301 1.00 73.12 203 ARG A C 1
ATOM 1569 O O . ARG A 1 203 ? -12.098 -9.863 3.951 1.00 73.12 203 ARG A O 1
ATOM 1576 N N . ARG A 1 204 ? -13.592 -8.245 3.475 1.00 68.81 204 ARG A N 1
ATOM 1577 C CA . ARG A 1 204 ? -14.632 -8.726 4.401 1.00 68.81 204 ARG A CA 1
ATOM 1578 C C . ARG A 1 204 ? -15.081 -10.143 4.046 1.00 68.81 204 ARG A C 1
ATOM 1580 O O . ARG A 1 204 ? -15.146 -10.976 4.941 1.00 68.81 204 ARG A O 1
ATOM 1587 N N . GLY A 1 205 ? -15.288 -10.427 2.758 1.00 70.06 205 GLY A N 1
ATOM 1588 C CA . GLY A 1 205 ? -15.572 -11.784 2.278 1.00 70.06 205 GLY A CA 1
ATOM 1589 C C . GLY A 1 205 ? -14.467 -12.782 2.644 1.00 70.06 205 GLY A C 1
ATOM 1590 O O . GLY A 1 205 ? -14.748 -13.813 3.243 1.00 70.06 205 GLY A O 1
ATOM 1591 N N . ARG A 1 206 ? -13.195 -12.434 2.399 1.00 69.81 206 ARG A N 1
ATOM 1592 C CA . ARG A 1 206 ? -12.046 -13.307 2.719 1.00 69.81 206 ARG A CA 1
ATOM 1593 C C . ARG A 1 206 ? -11.903 -13.618 4.212 1.00 69.81 206 ARG A C 1
ATOM 1595 O O . ARG A 1 206 ? -11.472 -14.713 4.562 1.00 69.81 206 ARG A O 1
ATOM 1602 N N . LEU A 1 207 ? -12.203 -12.647 5.079 1.00 63.38 207 LEU A N 1
ATOM 1603 C CA . LEU A 1 207 ? -12.163 -12.829 6.534 1.00 63.38 207 LEU A CA 1
ATOM 1604 C C . LEU A 1 207 ? -13.299 -13.734 7.027 1.00 63.38 207 LEU A C 1
ATOM 1606 O O . LEU A 1 207 ? -13.073 -14.521 7.941 1.00 63.38 207 LEU A O 1
ATOM 1610 N N . ALA A 1 208 ? -14.484 -13.651 6.415 1.00 61.81 208 ALA A N 1
ATOM 1611 C CA . ALA A 1 208 ? -15.608 -14.531 6.735 1.00 61.81 208 ALA A CA 1
ATOM 1612 C C . ALA A 1 208 ? -15.314 -15.994 6.356 1.00 61.81 208 ALA A C 1
ATOM 1614 O O . ALA A 1 208 ? -15.474 -16.875 7.192 1.00 61.81 208 ALA A O 1
ATOM 1615 N N . GLU A 1 209 ? -14.762 -16.236 5.161 1.00 62.84 209 GLU A N 1
ATOM 1616 C CA . GLU A 1 209 ? -14.329 -17.577 4.720 1.00 62.84 209 GLU A CA 1
ATOM 1617 C C . GLU A 1 209 ? -13.303 -18.220 5.669 1.00 62.84 209 GLU A C 1
ATOM 1619 O O . GLU A 1 209 ? -13.276 -19.435 5.828 1.00 62.84 209 GLU A O 1
ATOM 1624 N N . HIS A 1 210 ? -12.423 -17.418 6.280 1.00 57.62 210 HIS A N 1
ATOM 1625 C CA . HIS A 1 210 ? -11.404 -17.928 7.202 1.00 57.62 210 HIS A CA 1
ATOM 1626 C C . HIS A 1 210 ? -11.994 -18.327 8.556 1.00 57.62 210 HIS A C 1
ATOM 1628 O O . HIS A 1 210 ? -11.525 -19.285 9.158 1.00 57.62 210 HIS A O 1
ATOM 1634 N N . ALA A 1 211 ? -13.010 -17.602 9.031 1.00 57.03 211 ALA A N 1
ATOM 1635 C CA . ALA A 1 211 ? -13.698 -17.940 10.272 1.00 57.03 211 ALA A CA 1
ATOM 1636 C C . ALA A 1 211 ? -14.492 -19.250 10.139 1.00 57.03 211 ALA A C 1
ATOM 1638 O O . ALA A 1 211 ? -14.538 -20.023 11.083 1.00 57.03 211 ALA A O 1
ATOM 1639 N N . GLU A 1 212 ? -15.058 -19.521 8.960 1.00 51.78 212 GLU A N 1
ATOM 1640 C CA . GLU A 1 212 ? -15.799 -20.761 8.679 1.00 51.78 212 GLU A CA 1
ATOM 1641 C C . GLU A 1 212 ? -14.895 -21.980 8.429 1.00 51.78 212 GLU A C 1
ATOM 1643 O O . GLU A 1 212 ? -15.354 -23.110 8.539 1.00 51.78 212 GLU A O 1
ATOM 1648 N N . ALA A 1 213 ? -13.621 -21.776 8.077 1.00 56.97 213 ALA A N 1
ATOM 1649 C CA . ALA A 1 213 ? -12.664 -22.859 7.835 1.00 56.97 213 ALA A CA 1
ATOM 1650 C C . ALA A 1 213 ? -11.924 -23.333 9.103 1.00 56.97 213 ALA A C 1
ATOM 1652 O O . ALA A 1 213 ? -11.207 -24.333 9.047 1.00 56.97 213 ALA A O 1
ATOM 1653 N N . GLU A 1 214 ? -12.049 -22.597 10.212 1.00 47.25 214 GLU A N 1
ATOM 1654 C CA . GLU A 1 214 ? -11.451 -22.929 11.514 1.00 47.25 214 GLU A CA 1
ATOM 1655 C C . GLU A 1 214 ? -12.448 -23.569 12.508 1.00 47.25 214 GLU A C 1
ATOM 1657 O O . GLU A 1 214 ? -12.018 -23.968 13.593 1.00 47.25 214 GLU A O 1
ATOM 1662 N N . ASP A 1 215 ? -13.726 -23.709 12.127 1.00 41.88 215 ASP A N 1
ATOM 1663 C CA . ASP A 1 215 ? -14.785 -24.457 12.839 1.00 41.88 215 ASP A CA 1
ATOM 1664 C C . ASP A 1 215 ? -14.989 -25.870 12.244 1.00 41.88 215 ASP A C 1
ATOM 1666 O O . ASP A 1 215 ? -15.322 -26.799 13.022 1.00 41.88 215 ASP A O 1
#

Sequence (215 aa):
MEAFAEQCGVSIRVLSDLEAGRRTNFSSRVLGRLEAGVGWPPGTMDQIVADPEFTPPGPEIGSDFLFRPPNYDRRPVPVDVAAVERAIAVLDGFTRKRSAGRARKRGSDAAHEDSAVDQIGAALVALSWPYVIRLVEDNCLPSNALHPGVRPLYETFLAISGELAPNDPSSRYAQWLAGDVTDVGETLRQRYTQRWTESRNVRRGRLAEHAEAED

Organism: NCBI:txid1908205

Secondary structure (DSSP, 8-state):
-HHHHHHHT--HHHHHHHHTT------HHHHHHHHHTTTPPTTHHHHHHH-TTPPPPP-SSSTT----PPP---SPPP--HHHHHHHHHHHHHHHHHHHHHTTS--SSHHHHHHHHHHHHHHHHHHHHHHHHHHHHHHHEETTTEE-TTTHHHH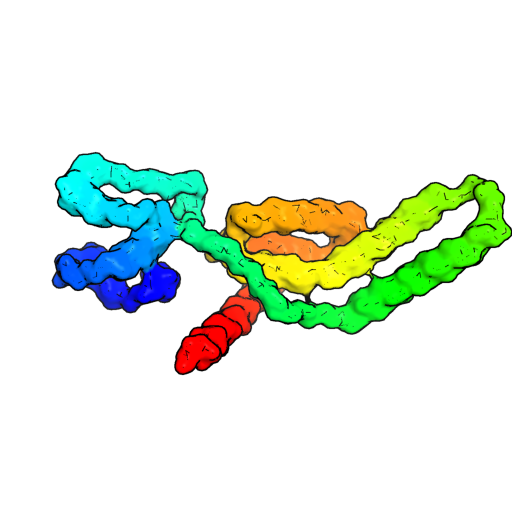HHHHHHHHHH-TT-HHHHHHHHHTTS-----HHHHHHHHHHHHHHHHHHHHHHHHHHHT--

Radius of gyration: 24.46 Å; chains: 1; bounding box: 64×42×69 Å

pLDDT: mean 77.26, std 13.43, range [37.72, 94.75]